Protein AF-A0A098VMR5-F1 (afdb_monomer)

Organism: NCBI:txid1485682

Sequence (178 aa):
MEIEIAEGLCKQIIRAAPLEKSPQPGDRVLVHYTGSLLADGSTFDSSRTRGEPFSFILGKGEVIKGWDLGVATMHRTERSNLICAPEMAYGATGSPPAIPANSTLIFDNLISSSVKGLLRLSIALDGMHEYSAALLEAEKAKKLNSQVDPAIDAHIAVIKTHIAEQERKERAAYSRLF

Structure (mmCIF, N/CA/C/O backbone):
data_AF-A0A098VMR5-F1
#
_entry.id   AF-A0A098VMR5-F1
#
loop_
_atom_site.group_PDB
_atom_site.id
_atom_site.type_symbol
_atom_site.label_atom_id
_atom_site.label_alt_id
_atom_site.label_comp_id
_atom_site.label_asym_id
_atom_site.label_entity_id
_atom_site.label_seq_id
_atom_site.pdbx_PDB_ins_code
_atom_site.Cartn_x
_atom_site.Cartn_y
_atom_site.Cartn_z
_atom_site.occupancy
_atom_site.B_iso_or_equiv
_atom_site.auth_seq_id
_atom_site.auth_comp_id
_atom_site.auth_asym_id
_atom_site.auth_atom_id
_atom_site.pdbx_PDB_model_num
ATOM 1 N N . MET A 1 1 ? 11.074 -6.772 12.048 1.00 78.62 1 MET A N 1
ATOM 2 C CA . MET A 1 1 ? 10.660 -8.178 11.844 1.00 78.62 1 MET A CA 1
ATOM 3 C C . MET A 1 1 ? 10.205 -8.315 10.408 1.00 78.62 1 MET A C 1
ATOM 5 O O . MET A 1 1 ? 9.404 -7.486 9.989 1.00 78.62 1 MET A O 1
ATOM 9 N N . GLU A 1 2 ? 10.757 -9.276 9.675 1.00 89.19 2 GLU A N 1
ATOM 10 C CA . GLU A 1 2 ? 10.360 -9.589 8.299 1.00 89.19 2 GLU A CA 1
ATOM 11 C C . GLU A 1 2 ? 9.378 -10.761 8.307 1.00 89.19 2 GLU A C 1
ATOM 13 O O . GLU A 1 2 ? 9.526 -11.688 9.103 1.00 89.19 2 GLU A O 1
ATOM 18 N N . ILE A 1 3 ? 8.339 -10.662 7.486 1.00 93.31 3 ILE A N 1
ATOM 19 C CA . ILE A 1 3 ? 7.220 -11.595 7.419 1.00 93.31 3 ILE A CA 1
ATOM 20 C C . ILE A 1 3 ? 6.925 -11.832 5.943 1.00 93.31 3 ILE A C 1
ATOM 22 O O . ILE A 1 3 ? 6.597 -10.889 5.223 1.00 93.31 3 ILE A O 1
ATOM 26 N N . GLU A 1 4 ? 7.009 -13.076 5.495 1.00 95.56 4 GLU A N 1
ATOM 27 C CA . GLU A 1 4 ? 6.505 -13.460 4.179 1.00 95.56 4 GLU A CA 1
ATOM 28 C C . GLU A 1 4 ? 4.974 -13.525 4.237 1.00 95.56 4 GLU A C 1
ATOM 30 O O . GLU A 1 4 ? 4.401 -14.234 5.065 1.00 95.56 4 GLU A O 1
ATOM 35 N N . ILE A 1 5 ? 4.305 -12.725 3.406 1.00 96.00 5 ILE A N 1
ATOM 36 C CA . ILE A 1 5 ? 2.835 -12.679 3.341 1.00 96.00 5 ILE A CA 1
ATOM 37 C C . ILE A 1 5 ? 2.329 -13.668 2.293 1.00 96.00 5 ILE A C 1
ATOM 39 O O . ILE A 1 5 ? 1.314 -14.333 2.492 1.00 96.00 5 ILE A O 1
ATOM 43 N N . ALA A 1 6 ? 3.024 -13.720 1.162 1.00 96.50 6 ALA A N 1
ATOM 44 C CA . ALA A 1 6 ? 2.776 -14.610 0.043 1.00 96.50 6 ALA A CA 1
ATOM 45 C C . ALA A 1 6 ? 4.068 -14.724 -0.775 1.00 96.50 6 ALA A C 1
ATOM 47 O O . ALA A 1 6 ? 4.973 -13.902 -0.618 1.00 96.50 6 ALA A O 1
ATOM 48 N N . GLU A 1 7 ? 4.122 -15.690 -1.690 1.00 97.25 7 GLU A N 1
ATOM 49 C CA . GLU A 1 7 ? 5.234 -15.809 -2.632 1.00 97.25 7 GLU A CA 1
ATOM 50 C C . GLU A 1 7 ? 5.443 -14.478 -3.380 1.00 97.25 7 GLU A C 1
ATOM 52 O O . GLU A 1 7 ? 4.511 -13.910 -3.956 1.00 97.25 7 GLU A O 1
ATOM 57 N N . GLY A 1 8 ? 6.665 -13.941 -3.313 1.00 97.12 8 GLY A N 1
ATOM 58 C CA . GLY A 1 8 ? 7.012 -12.653 -3.920 1.00 97.12 8 GLY A CA 1
ATOM 59 C C . GLY A 1 8 ? 6.497 -11.413 -3.172 1.00 97.12 8 GLY A C 1
ATOM 60 O O . GLY A 1 8 ? 6.566 -10.310 -3.718 1.00 97.12 8 GLY A O 1
ATOM 61 N N . LEU A 1 9 ? 5.986 -11.554 -1.944 1.00 98.50 9 LEU A N 1
ATOM 62 C CA . LEU A 1 9 ? 5.546 -10.439 -1.103 1.00 98.50 9 LEU A CA 1
ATOM 63 C C . LEU A 1 9 ? 6.031 -10.588 0.344 1.00 98.50 9 LEU A C 1
ATOM 65 O O . LEU A 1 9 ? 5.484 -11.368 1.128 1.00 98.50 9 LEU A O 1
ATOM 69 N N . CYS A 1 10 ? 6.974 -9.731 0.728 1.00 98.00 10 CYS A N 1
ATOM 70 C CA . CYS A 1 10 ? 7.456 -9.627 2.104 1.00 98.00 10 CYS A CA 1
ATOM 71 C C . CYS A 1 10 ? 7.001 -8.318 2.751 1.00 98.00 10 CYS A C 1
ATOM 73 O O . CYS A 1 10 ? 6.972 -7.262 2.116 1.00 98.00 10 CYS A O 1
ATOM 75 N N . LYS A 1 11 ? 6.702 -8.368 4.050 1.00 97.31 11 LYS A N 1
ATOM 76 C CA . LYS A 1 11 ? 6.485 -7.196 4.898 1.00 97.31 11 LYS A CA 1
ATOM 77 C C . LYS A 1 11 ? 7.560 -7.105 5.961 1.00 97.31 11 LYS A C 1
ATOM 79 O O . LYS A 1 11 ? 7.770 -8.039 6.728 1.00 97.31 11 LYS A O 1
ATOM 84 N N . GLN A 1 12 ? 8.161 -5.933 6.090 1.00 97.19 12 GLN A N 1
ATOM 85 C CA . GLN A 1 12 ? 9.054 -5.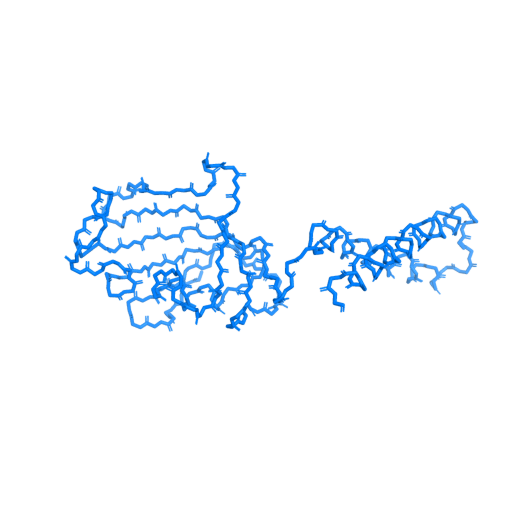602 7.189 1.00 97.19 12 GLN A CA 1
ATOM 86 C C . GLN A 1 12 ? 8.409 -4.531 8.067 1.00 97.19 12 GLN A C 1
ATOM 88 O O . GLN A 1 12 ? 8.238 -3.390 7.642 1.00 97.19 12 GLN A O 1
ATOM 93 N N . ILE A 1 13 ? 8.080 -4.877 9.312 1.00 94.44 13 ILE A N 1
ATOM 94 C CA . ILE A 1 13 ? 7.527 -3.904 10.265 1.00 94.44 13 ILE A CA 1
ATOM 95 C C . ILE A 1 13 ? 8.644 -2.973 10.740 1.00 94.44 13 ILE A C 1
ATOM 97 O O . ILE A 1 13 ? 9.617 -3.437 11.345 1.00 94.44 13 ILE A O 1
ATOM 101 N N . ILE A 1 14 ? 8.478 -1.674 10.478 1.00 94.56 14 ILE A N 1
ATOM 102 C CA . ILE A 1 14 ? 9.391 -0.593 10.883 1.00 94.56 14 ILE A CA 1
ATOM 103 C C . ILE A 1 14 ? 8.934 0.018 12.208 1.00 94.56 14 ILE A C 1
ATOM 105 O O . ILE A 1 14 ? 9.743 0.261 13.100 1.00 94.56 14 ILE A O 1
ATOM 109 N N . ARG A 1 15 ? 7.622 0.232 12.355 1.00 90.75 15 ARG A N 1
ATOM 110 C CA . ARG A 1 15 ? 6.984 0.655 13.601 1.00 90.75 15 ARG A CA 1
ATOM 111 C C . ARG A 1 15 ? 5.693 -0.124 13.795 1.00 90.75 15 ARG A C 1
ATOM 113 O O . ARG A 1 15 ? 4.749 0.046 13.024 1.00 90.75 15 ARG A O 1
ATOM 120 N N . ALA A 1 16 ? 5.663 -0.942 14.842 1.00 85.12 16 ALA A N 1
ATOM 121 C CA . ALA A 1 16 ? 4.459 -1.648 15.248 1.00 85.12 16 ALA A CA 1
ATOM 122 C C . ALA A 1 16 ? 3.386 -0.661 15.730 1.00 85.12 16 ALA A C 1
ATOM 124 O O . ALA A 1 16 ? 3.701 0.380 16.311 1.00 85.12 16 ALA A O 1
ATOM 125 N N . ALA A 1 17 ? 2.128 -1.011 15.499 1.00 77.56 17 ALA A N 1
ATOM 126 C C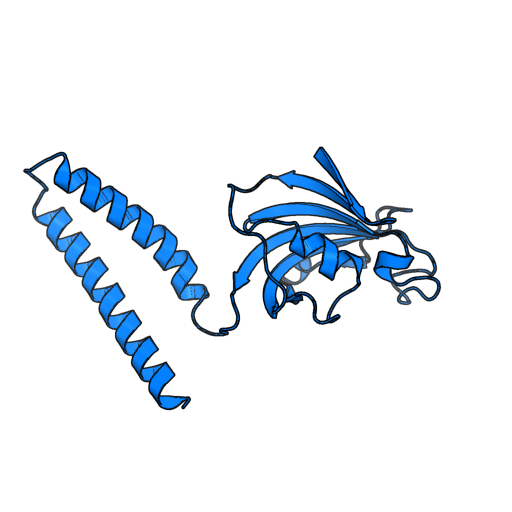A . ALA A 1 17 ? 0.984 -0.364 16.122 1.00 77.56 17 ALA A CA 1
ATOM 127 C C . ALA A 1 17 ? 0.517 -1.184 17.339 1.00 77.56 17 ALA A C 1
ATOM 129 O O . ALA A 1 17 ? 0.861 -2.367 17.445 1.00 77.56 17 ALA A O 1
ATOM 130 N N . PRO A 1 18 ? -0.289 -0.601 18.244 1.00 75.88 18 PRO A N 1
ATOM 131 C CA . PRO A 1 18 ? -1.089 -1.387 19.175 1.00 75.88 18 PRO A CA 1
ATOM 132 C C . PRO A 1 18 ? -1.905 -2.446 18.422 1.00 75.88 18 PRO A C 1
ATOM 134 O O . PRO A 1 18 ? -2.219 -2.265 17.245 1.00 75.88 18 PRO A O 1
ATOM 137 N N . LEU A 1 19 ? -2.254 -3.542 19.101 1.00 65.38 19 LEU A N 1
ATOM 138 C CA . LEU A 1 19 ? -3.107 -4.605 18.557 1.00 65.38 19 LEU A CA 1
ATOM 139 C C . LEU A 1 19 ? -4.505 -4.054 18.228 1.00 65.38 19 LEU A C 1
ATOM 141 O O . LEU A 1 19 ? -5.443 -4.151 19.015 1.00 65.38 19 LEU A O 1
ATOM 145 N N . GLU A 1 20 ? -4.628 -3.457 17.051 1.00 69.19 20 GLU A N 1
ATOM 146 C CA . GLU A 1 20 ? -5.876 -3.004 16.456 1.00 69.19 20 GLU A CA 1
ATOM 147 C C . GLU A 1 20 ? -6.311 -3.966 15.348 1.00 69.19 20 GLU A C 1
ATOM 149 O O . GLU A 1 20 ? -5.560 -4.833 14.909 1.00 69.19 20 GLU A O 1
ATOM 154 N N . LYS A 1 21 ? -7.549 -3.843 14.871 1.00 77.75 21 LYS A N 1
ATOM 155 C CA . LYS A 1 21 ? -8.014 -4.673 13.755 1.00 77.75 21 LYS A CA 1
ATOM 156 C C . LYS A 1 21 ? -7.347 -4.228 12.456 1.00 77.75 21 LYS A C 1
ATOM 158 O O . LYS A 1 21 ? -7.304 -3.035 12.163 1.00 77.75 21 LYS A O 1
ATOM 163 N N . SER A 1 22 ? -6.866 -5.189 11.675 1.00 86.00 22 SER A N 1
ATOM 164 C CA . SER A 1 22 ? -6.400 -4.932 10.314 1.00 86.00 22 SER A CA 1
ATOM 165 C C . SER A 1 22 ? -7.569 -4.544 9.397 1.00 86.00 22 SER A C 1
ATOM 167 O O . SER A 1 22 ? -8.699 -5.002 9.633 1.00 86.00 22 SER A O 1
ATOM 169 N N . PRO A 1 23 ? -7.326 -3.724 8.358 1.00 89.69 23 PRO A N 1
ATOM 170 C CA . PRO A 1 23 ? -8.333 -3.388 7.356 1.00 89.69 23 PRO A CA 1
ATOM 171 C C . PRO A 1 23 ? -8.957 -4.638 6.725 1.00 89.69 23 PRO A C 1
ATOM 173 O O . PRO A 1 23 ? -8.280 -5.645 6.522 1.00 89.69 23 PRO A O 1
ATOM 176 N N . GLN A 1 24 ? -10.250 -4.580 6.419 1.00 90.06 24 GLN A N 1
ATOM 177 C CA . GLN A 1 24 ? -10.986 -5.675 5.788 1.00 90.06 24 GLN A CA 1
ATOM 178 C C . GLN A 1 24 ? -11.286 -5.364 4.315 1.00 90.06 24 GLN A C 1
ATOM 180 O O . GLN A 1 24 ? -11.377 -4.192 3.942 1.00 90.06 24 GLN A O 1
ATOM 185 N N . PRO A 1 25 ? -11.481 -6.382 3.455 1.00 90.44 25 PRO A N 1
ATOM 186 C CA . PRO A 1 25 ? -11.919 -6.158 2.081 1.00 90.44 25 PRO A CA 1
ATOM 187 C C . PRO A 1 25 ? -13.175 -5.275 2.015 1.00 90.44 25 PRO A C 1
ATOM 189 O O . PRO A 1 25 ? -14.162 -5.527 2.706 1.00 90.44 25 PRO A O 1
ATOM 192 N N . GLY A 1 26 ? -13.141 -4.245 1.169 1.00 88.25 26 GLY A N 1
ATOM 193 C CA . GLY A 1 26 ? -14.190 -3.228 1.051 1.00 88.25 26 GLY A CA 1
ATOM 194 C C . GLY A 1 26 ? -14.006 -1.995 1.944 1.00 88.25 26 GLY A C 1
ATOM 195 O O . GLY A 1 26 ? -14.708 -1.004 1.736 1.00 88.25 26 GLY A O 1
ATOM 196 N N . ASP A 1 27 ? -13.065 -2.012 2.890 1.00 86.19 27 ASP A N 1
ATOM 197 C CA . ASP A 1 27 ? -12.709 -0.817 3.653 1.00 86.19 27 ASP A CA 1
ATOM 198 C C . ASP A 1 27 ? -11.998 0.203 2.763 1.00 86.19 27 ASP A C 1
ATOM 200 O O . ASP A 1 27 ? -11.216 -0.148 1.874 1.00 86.19 27 ASP A O 1
ATOM 204 N N . ARG A 1 28 ? -12.234 1.489 3.040 1.00 87.50 28 ARG A N 1
ATOM 205 C CA . ARG A 1 28 ? -11.414 2.555 2.473 1.00 87.50 28 ARG A CA 1
ATOM 206 C C . ARG A 1 28 ? -10.186 2.751 3.343 1.00 87.50 28 ARG A C 1
ATOM 208 O O . ARG A 1 28 ? -10.317 3.103 4.514 1.00 87.50 28 ARG A O 1
ATOM 215 N N . VAL A 1 29 ? -9.007 2.599 2.756 1.00 89.81 29 VAL A N 1
ATOM 216 C CA . VAL A 1 29 ? -7.733 2.765 3.460 1.00 89.81 29 VAL A CA 1
ATOM 217 C C . VAL A 1 29 ? -7.077 4.071 3.036 1.00 89.81 29 VAL A C 1
ATOM 219 O O . VAL A 1 29 ? -7.104 4.418 1.857 1.00 89.81 29 VAL A O 1
ATOM 222 N N . LEU A 1 30 ? -6.497 4.794 3.998 1.00 90.00 30 LEU A N 1
ATOM 223 C CA . LEU A 1 30 ? -5.656 5.964 3.762 1.00 90.00 30 LEU A CA 1
ATOM 224 C C . LEU A 1 30 ? -4.211 5.640 4.143 1.00 90.00 30 LEU A C 1
ATOM 226 O O . LEU A 1 30 ? -3.923 5.297 5.294 1.00 90.00 30 LEU A O 1
ATOM 230 N N . VAL A 1 31 ? -3.301 5.781 3.181 1.00 92.88 31 VAL A N 1
ATOM 231 C CA . VAL A 1 31 ? -1.885 5.432 3.333 1.00 92.88 31 VAL A CA 1
ATOM 232 C C . VAL A 1 31 ? -1.010 6.599 2.900 1.00 92.88 31 VAL A C 1
ATOM 234 O O . VAL A 1 31 ? -1.159 7.134 1.801 1.00 92.88 31 VAL A O 1
ATOM 237 N N . HIS A 1 32 ? -0.044 6.956 3.740 1.00 95.38 32 HIS A N 1
ATOM 238 C CA . HIS A 1 32 ? 1.134 7.666 3.269 1.00 95.38 32 HIS A CA 1
ATOM 239 C C . HIS A 1 32 ? 2.200 6.664 2.861 1.00 95.38 32 HIS A C 1
ATOM 241 O O . HIS A 1 32 ? 2.685 5.911 3.701 1.00 95.38 32 HIS A O 1
ATOM 247 N N . TYR A 1 33 ? 2.597 6.698 1.596 1.00 96.94 33 TYR A N 1
ATOM 248 C CA . TYR A 1 33 ? 3.672 5.879 1.065 1.00 96.94 33 TYR A CA 1
ATOM 249 C C . TYR A 1 33 ? 4.776 6.674 0.369 1.00 96.94 33 TYR A C 1
ATOM 251 O O . TYR A 1 33 ? 4.548 7.794 -0.111 1.00 96.94 33 TYR A O 1
ATOM 259 N N . THR A 1 34 ? 5.936 6.028 0.272 1.00 98.25 34 THR A N 1
ATOM 260 C CA . THR A 1 34 ? 6.984 6.289 -0.720 1.00 98.25 34 THR A CA 1
ATOM 261 C C . THR A 1 34 ? 7.330 4.968 -1.406 1.00 98.25 34 THR A C 1
ATOM 263 O O . THR A 1 34 ? 7.600 3.984 -0.721 1.00 98.25 34 THR A O 1
ATOM 266 N N . GLY A 1 35 ? 7.289 4.946 -2.737 1.00 98.31 35 GLY A N 1
ATOM 267 C CA . GLY A 1 35 ? 7.647 3.801 -3.568 1.00 98.31 35 GLY A CA 1
ATOM 268 C C . GLY A 1 35 ? 9.011 3.992 -4.228 1.00 98.31 35 GLY A C 1
ATOM 269 O O . GLY A 1 35 ? 9.263 5.032 -4.843 1.00 98.31 35 GLY A O 1
ATOM 270 N N . SER A 1 36 ? 9.879 2.989 -4.114 1.00 98.50 36 SER A N 1
ATOM 271 C CA . SER A 1 36 ? 11.211 2.981 -4.719 1.00 98.50 36 SER A CA 1
ATOM 272 C C . SER A 1 36 ? 11.564 1.658 -5.399 1.00 98.50 36 SER A C 1
ATOM 274 O O . SER A 1 36 ? 11.010 0.600 -5.084 1.00 98.50 36 SER A O 1
ATOM 276 N N . LEU A 1 37 ? 12.484 1.716 -6.362 1.00 98.31 37 LEU A N 1
ATOM 277 C CA . LEU A 1 37 ? 13.053 0.530 -6.996 1.00 98.31 37 LEU A CA 1
ATOM 278 C C . LEU A 1 37 ? 14.030 -0.150 -6.030 1.00 98.31 37 LEU A C 1
ATOM 280 O O . LEU A 1 37 ? 14.894 0.507 -5.453 1.00 98.31 37 LEU A O 1
ATOM 284 N N . LEU A 1 38 ? 13.945 -1.476 -5.884 1.00 97.62 38 LEU A N 1
ATOM 285 C CA . LEU A 1 38 ? 14.909 -2.230 -5.071 1.00 97.62 38 LEU A CA 1
ATOM 286 C C . LEU A 1 38 ? 16.330 -2.159 -5.657 1.00 97.62 38 LEU A C 1
ATOM 288 O O . LEU A 1 38 ? 17.302 -2.188 -4.911 1.00 97.62 38 LEU A O 1
ATOM 292 N N . ALA A 1 39 ? 16.442 -2.076 -6.986 1.00 96.75 39 ALA A N 1
ATOM 293 C CA . ALA A 1 39 ? 17.714 -2.170 -7.701 1.00 96.75 39 ALA A CA 1
ATOM 294 C C . ALA A 1 39 ? 18.684 -1.019 -7.386 1.00 96.75 39 ALA A C 1
ATOM 296 O O . ALA A 1 39 ? 19.884 -1.249 -7.267 1.00 96.75 39 ALA A O 1
ATOM 297 N N . ASP A 1 40 ? 18.171 0.206 -7.261 1.00 95.94 40 ASP A N 1
ATOM 298 C CA . ASP A 1 40 ? 18.984 1.416 -7.083 1.00 95.94 40 ASP A CA 1
ATOM 299 C C . ASP A 1 40 ? 18.463 2.359 -5.982 1.00 95.94 40 ASP A C 1
ATOM 301 O O . ASP A 1 40 ? 19.087 3.379 -5.694 1.00 95.94 40 ASP A O 1
ATOM 305 N N . GLY A 1 41 ? 17.333 2.033 -5.346 1.00 96.81 41 GLY A N 1
ATOM 306 C CA . GLY A 1 41 ? 16.699 2.861 -4.321 1.00 96.81 41 GLY A CA 1
ATOM 307 C C . GLY A 1 41 ? 16.009 4.116 -4.860 1.00 96.81 41 GLY A C 1
ATOM 308 O O . GLY A 1 41 ? 15.500 4.912 -4.065 1.00 96.81 41 GLY A O 1
ATOM 309 N N . SER A 1 42 ? 15.966 4.316 -6.181 1.00 97.19 42 SER A N 1
ATOM 310 C CA . SER A 1 42 ? 15.345 5.493 -6.784 1.00 97.19 42 SER A CA 1
ATOM 311 C C . SER A 1 42 ? 13.851 5.532 -6.467 1.00 97.19 42 SER A C 1
ATOM 313 O O . SER A 1 42 ? 13.128 4.543 -6.590 1.00 97.19 42 SER A O 1
ATOM 315 N N . THR A 1 43 ? 13.383 6.688 -5.998 1.00 97.88 43 THR A N 1
ATOM 316 C CA . THR A 1 43 ? 11.963 6.903 -5.705 1.00 97.88 43 THR A CA 1
ATOM 317 C C . THR A 1 43 ? 11.230 7.203 -7.002 1.00 97.88 43 THR A C 1
ATOM 319 O O . THR A 1 43 ? 11.542 8.190 -7.665 1.00 97.88 43 THR A O 1
ATOM 322 N N . PHE A 1 44 ? 10.238 6.381 -7.338 1.00 96.94 44 PHE A N 1
ATOM 323 C CA . PHE A 1 44 ? 9.379 6.616 -8.499 1.00 96.94 44 PHE A CA 1
ATOM 324 C C . PHE A 1 44 ? 8.110 7.387 -8.126 1.00 96.94 44 PHE A C 1
ATOM 326 O O . PHE A 1 44 ? 7.547 8.073 -8.975 1.00 96.94 44 PHE A O 1
ATOM 333 N N . ASP A 1 45 ? 7.655 7.290 -6.870 1.00 95.88 45 ASP A N 1
ATOM 334 C CA . ASP A 1 45 ? 6.455 7.987 -6.418 1.00 95.88 45 ASP A CA 1
ATOM 335 C C . ASP A 1 45 ? 6.396 8.175 -4.890 1.00 95.88 45 ASP A C 1
ATOM 337 O O . ASP A 1 45 ? 6.904 7.358 -4.120 1.00 95.88 45 ASP A O 1
ATOM 341 N N . SER A 1 46 ? 5.747 9.244 -4.422 1.00 96.50 46 SER A N 1
ATOM 342 C CA . SER A 1 46 ? 5.485 9.468 -2.998 1.00 96.50 46 SER A CA 1
ATOM 343 C C . SER A 1 46 ? 4.234 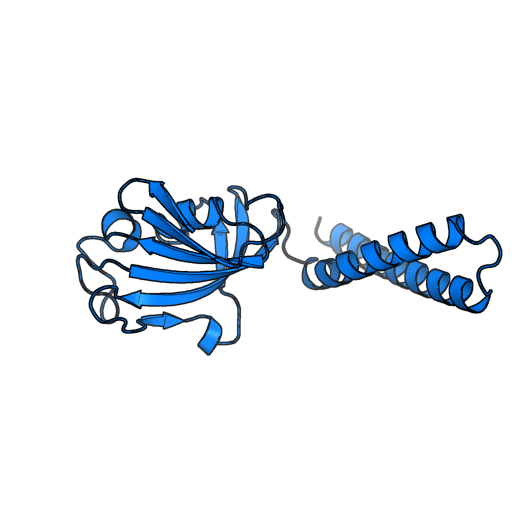10.311 -2.765 1.00 96.50 46 SER A C 1
ATOM 345 O O . SER A 1 46 ? 4.081 11.413 -3.281 1.00 96.50 46 SER A O 1
ATOM 347 N N . SER A 1 47 ? 3.351 9.827 -1.895 1.00 91.06 47 SER A N 1
ATOM 348 C CA . SER A 1 47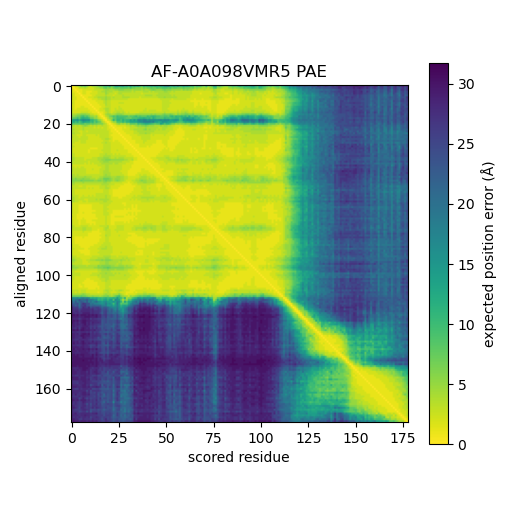 ? 2.234 10.629 -1.369 1.00 91.06 47 SER A CA 1
ATOM 349 C C . SER A 1 47 ? 2.695 11.730 -0.406 1.00 91.06 47 SER A C 1
ATOM 351 O O . SER A 1 47 ? 2.026 12.746 -0.242 1.00 91.06 47 SER A O 1
ATOM 353 N N . ARG A 1 48 ? 3.855 11.554 0.239 1.00 90.62 48 ARG A N 1
ATOM 354 C CA . ARG A 1 48 ? 4.363 12.490 1.250 1.00 90.62 48 ARG A CA 1
ATOM 355 C C . ARG A 1 48 ? 4.802 13.804 0.614 1.00 90.62 48 ARG A C 1
ATOM 357 O O . ARG A 1 48 ? 4.583 14.858 1.197 1.00 90.62 48 ARG A O 1
ATOM 364 N N . THR A 1 49 ? 5.368 13.742 -0.591 1.00 88.19 49 THR A N 1
ATOM 365 C CA . THR A 1 49 ? 5.744 14.933 -1.368 1.00 88.19 49 THR A CA 1
ATOM 366 C C . THR A 1 49 ? 4.525 15.687 -1.896 1.00 88.19 49 THR A C 1
ATOM 368 O O . THR A 1 49 ? 4.598 16.900 -2.064 1.00 88.19 49 THR A O 1
ATOM 371 N N . ARG A 1 50 ? 3.395 14.997 -2.105 1.00 88.44 50 ARG A N 1
ATOM 372 C CA . ARG A 1 50 ? 2.105 15.617 -2.451 1.00 88.44 50 ARG A CA 1
ATOM 373 C C . ARG A 1 50 ? 1.401 16.262 -1.256 1.00 88.44 50 ARG A C 1
ATOM 375 O O . ARG A 1 50 ? 0.531 17.099 -1.451 1.00 88.44 50 ARG A O 1
ATOM 382 N N . GLY A 1 51 ? 1.769 15.880 -0.034 1.00 84.69 51 GLY A N 1
ATOM 383 C CA . GLY A 1 51 ? 1.185 16.418 1.196 1.00 84.69 51 GLY A CA 1
ATOM 384 C C . GLY A 1 51 ? -0.180 15.832 1.571 1.00 84.69 51 GLY A C 1
ATOM 385 O O . GLY A 1 51 ? -0.748 16.247 2.576 1.00 84.69 51 GLY A O 1
ATOM 386 N N . GLU A 1 52 ? -0.693 14.850 0.825 1.00 83.25 52 GLU A N 1
ATOM 387 C CA . GLU A 1 52 ? -1.980 14.203 1.103 1.00 83.25 52 GLU A CA 1
ATOM 388 C C . GLU A 1 52 ? -1.872 12.666 1.076 1.00 83.25 52 GLU A C 1
ATOM 390 O O . GLU A 1 52 ? -1.096 12.114 0.286 1.00 83.25 52 GLU A O 1
ATOM 395 N N . PRO A 1 53 ? -2.603 11.940 1.947 1.00 87.12 53 PRO A N 1
ATOM 396 C CA . PRO A 1 53 ? -2.642 10.482 1.909 1.00 87.12 53 PRO A CA 1
ATOM 397 C C . PRO A 1 53 ? -3.274 9.970 0.615 1.00 87.12 53 PRO A C 1
ATOM 399 O O . PRO A 1 53 ? -4.247 10.529 0.112 1.00 87.12 53 PRO A O 1
ATOM 402 N N . PHE A 1 54 ? -2.781 8.840 0.124 1.00 91.62 54 PHE A N 1
ATOM 403 C CA . PHE A 1 54 ? -3.434 8.118 -0.958 1.00 91.62 54 PHE A CA 1
ATOM 404 C C . PHE A 1 54 ? -4.575 7.260 -0.406 1.00 91.62 54 PHE A C 1
ATOM 406 O O . PHE A 1 54 ? -4.423 6.637 0.647 1.00 91.62 54 PHE A O 1
ATOM 413 N N . SER A 1 55 ? -5.712 7.226 -1.109 1.00 90.06 55 SER A N 1
ATOM 414 C CA . SER A 1 55 ? -6.888 6.459 -0.687 1.00 90.06 55 SER A CA 1
ATOM 415 C C . SER A 1 55 ? -7.350 5.480 -1.755 1.00 90.06 55 SER A C 1
ATOM 417 O O . SER A 1 55 ? -7.433 5.850 -2.924 1.00 90.06 55 SER A O 1
ATOM 419 N N . PHE A 1 56 ? -7.716 4.274 -1.332 1.00 92.50 56 PHE A N 1
ATOM 420 C CA . PHE A 1 56 ? -8.247 3.219 -2.196 1.00 92.50 56 PHE A CA 1
ATOM 421 C C . PHE A 1 56 ? -9.188 2.300 -1.405 1.00 92.50 56 PHE A C 1
ATOM 423 O O . PHE A 1 56 ? -9.223 2.350 -0.170 1.00 92.50 56 PHE A O 1
ATOM 430 N N . ILE A 1 57 ? -9.970 1.483 -2.108 1.00 91.44 57 ILE A N 1
ATOM 431 C CA . ILE A 1 57 ? -10.796 0.426 -1.522 1.00 91.44 57 ILE A CA 1
ATOM 432 C C . ILE A 1 57 ? -10.029 -0.895 -1.533 1.00 91.44 57 ILE A C 1
ATOM 434 O O . ILE A 1 57 ? -9.666 -1.414 -2.589 1.00 91.44 57 ILE A O 1
ATOM 438 N N . LEU A 1 58 ? -9.822 -1.462 -0.346 1.00 94.38 58 LEU A N 1
ATOM 439 C CA . LEU A 1 58 ? -9.042 -2.682 -0.175 1.00 94.38 58 LEU A CA 1
ATOM 440 C C . LEU A 1 58 ? -9.728 -3.901 -0.805 1.00 94.38 58 LEU A C 1
ATOM 442 O O . LEU A 1 58 ? -10.922 -4.136 -0.597 1.00 94.38 58 LEU A O 1
ATOM 446 N N . GLY A 1 59 ? -8.955 -4.719 -1.522 1.00 93.88 59 GLY A N 1
ATOM 447 C CA . GLY A 1 59 ? -9.411 -5.994 -2.079 1.00 93.88 59 GLY A CA 1
ATOM 448 C C . GLY A 1 59 ? -10.317 -5.845 -3.302 1.00 93.88 59 GLY A C 1
ATOM 449 O O . GLY A 1 59 ? -11.076 -6.761 -3.627 1.00 93.88 59 GLY A O 1
ATOM 450 N N . LYS A 1 60 ? -10.288 -4.679 -3.957 1.00 95.25 60 LYS A N 1
ATOM 451 C CA . LYS A 1 60 ? -11.032 -4.402 -5.195 1.00 95.25 60 LYS A CA 1
ATOM 452 C C . LYS A 1 60 ? -10.143 -4.343 -6.435 1.00 95.25 60 LYS A C 1
ATOM 454 O O . LYS A 1 60 ? -10.673 -4.118 -7.519 1.00 95.25 60 LYS A O 1
ATOM 459 N N . GLY A 1 61 ? -8.833 -4.564 -6.301 1.00 95.56 61 GLY A N 1
ATOM 460 C CA . GLY A 1 61 ? -7.898 -4.449 -7.417 1.00 95.56 61 GLY A CA 1
ATOM 461 C C . GLY A 1 61 ? -7.706 -3.010 -7.899 1.00 95.56 61 GLY A C 1
ATOM 462 O O . GLY A 1 61 ? -7.361 -2.800 -9.057 1.00 95.56 61 GLY A O 1
ATOM 463 N N . GLU A 1 62 ? -7.946 -2.014 -7.036 1.00 95.62 62 GLU A N 1
ATOM 464 C CA . GLU A 1 62 ? -7.664 -0.598 -7.337 1.00 95.62 62 GLU A CA 1
ATOM 465 C C . GLU A 1 62 ? -6.158 -0.280 -7.297 1.00 95.62 62 GLU A C 1
ATOM 467 O O . GLU A 1 62 ? -5.718 0.757 -7.791 1.00 95.62 62 GLU A O 1
ATOM 472 N N . VAL A 1 63 ? -5.366 -1.176 -6.706 1.00 97.69 63 VAL A N 1
ATOM 473 C CA . VAL A 1 63 ? -3.912 -1.085 -6.532 1.00 97.69 63 VAL A CA 1
ATOM 474 C C . VAL A 1 63 ? -3.248 -2.395 -6.970 1.00 97.69 63 VAL A C 1
ATOM 476 O O . VAL A 1 63 ? -3.921 -3.385 -7.259 1.00 97.69 63 VAL A O 1
ATOM 479 N N . ILE A 1 64 ? -1.912 -2.422 -7.022 1.00 98.25 64 ILE A N 1
ATOM 480 C CA . ILE A 1 64 ? -1.160 -3.649 -7.325 1.00 98.25 64 ILE A CA 1
ATOM 481 C C . ILE A 1 64 ? -1.478 -4.766 -6.316 1.00 98.25 64 ILE A C 1
ATOM 483 O O . ILE A 1 64 ? -1.756 -4.504 -5.144 1.00 98.25 64 ILE A O 1
ATOM 487 N N . LYS A 1 65 ? -1.374 -6.029 -6.747 1.00 97.94 65 LYS A N 1
ATOM 488 C CA . LYS A 1 65 ? -1.703 -7.206 -5.917 1.00 97.94 65 LYS A CA 1
ATOM 489 C C . LYS A 1 65 ? -0.965 -7.219 -4.576 1.00 97.94 65 LYS A C 1
ATOM 491 O O . LYS A 1 65 ? -1.553 -7.553 -3.550 1.00 97.94 65 LYS A O 1
ATOM 496 N N . GLY A 1 66 ? 0.308 -6.821 -4.578 1.00 98.06 66 GLY A N 1
ATOM 497 C CA . GLY A 1 66 ? 1.136 -6.743 -3.378 1.00 98.06 66 GLY A CA 1
ATOM 498 C C . GLY A 1 66 ? 0.602 -5.756 -2.341 1.00 98.06 66 GLY A C 1
ATOM 499 O O . GLY A 1 66 ? 0.714 -6.006 -1.146 1.00 98.06 66 GLY A O 1
ATOM 500 N N . TRP A 1 67 ? -0.043 -4.673 -2.779 1.00 97.94 67 TRP A N 1
ATOM 501 C CA . TRP A 1 67 ? -0.710 -3.732 -1.882 1.00 97.94 67 TRP A CA 1
ATOM 502 C C . TRP A 1 67 ? -2.019 -4.292 -1.337 1.00 97.94 67 TRP A C 1
ATOM 504 O O . TRP A 1 67 ? -2.223 -4.245 -0.127 1.00 97.94 67 TRP A O 1
ATOM 514 N N . ASP A 1 68 ? -2.870 -4.857 -2.198 1.00 97.38 68 ASP A N 1
ATOM 515 C CA . ASP A 1 68 ? -4.152 -5.432 -1.771 1.00 97.38 68 ASP A CA 1
ATOM 516 C C . ASP A 1 68 ? -3.960 -6.535 -0.715 1.00 97.38 68 ASP A C 1
ATOM 518 O O . ASP A 1 68 ? -4.713 -6.614 0.253 1.00 97.38 68 ASP A O 1
ATOM 522 N N . LEU A 1 69 ? -2.913 -7.352 -0.854 1.00 97.44 69 LEU A N 1
ATOM 523 C CA . LEU A 1 69 ? -2.572 -8.387 0.124 1.00 97.44 69 LEU A CA 1
ATOM 524 C C . LEU A 1 69 ? -1.779 -7.832 1.312 1.00 97.44 69 LEU A C 1
ATOM 526 O O . LEU A 1 69 ? -2.072 -8.159 2.459 1.00 97.44 69 LEU A O 1
ATOM 530 N N . GLY A 1 70 ? -0.783 -6.981 1.066 1.00 97.00 70 GLY A N 1
ATOM 531 C CA . GLY A 1 70 ? 0.123 -6.508 2.107 1.00 97.00 70 GLY A CA 1
ATOM 532 C C . GLY A 1 70 ? -0.535 -5.563 3.101 1.00 97.00 70 GLY A C 1
ATOM 533 O O . GLY A 1 70 ? -0.396 -5.757 4.311 1.00 97.00 70 GLY A O 1
ATOM 534 N N . VAL A 1 71 ? -1.311 -4.594 2.613 1.00 96.06 71 VAL A N 1
ATOM 535 C CA . VAL A 1 71 ? -2.027 -3.620 3.454 1.00 96.06 71 VAL A CA 1
ATOM 536 C C . VAL A 1 71 ? -3.097 -4.303 4.308 1.00 96.06 71 VAL A C 1
ATOM 538 O O . VAL A 1 71 ? -3.309 -3.900 5.450 1.00 96.06 71 VAL A O 1
ATOM 541 N N . ALA A 1 72 ? -3.704 -5.392 3.824 1.00 95.19 72 ALA A N 1
ATOM 542 C CA . ALA A 1 72 ? -4.653 -6.193 4.601 1.00 95.19 72 ALA A CA 1
ATOM 543 C C . ALA A 1 72 ? -4.029 -6.839 5.855 1.00 95.19 72 ALA A C 1
ATOM 545 O O . ALA A 1 72 ? -4.747 -7.181 6.791 1.00 95.19 72 ALA A O 1
ATOM 546 N N . THR A 1 73 ? -2.700 -6.990 5.905 1.00 94.19 73 THR A N 1
ATOM 547 C CA . THR A 1 73 ? -1.984 -7.527 7.080 1.00 94.19 73 THR A CA 1
ATOM 548 C C . THR A 1 73 ? -1.509 -6.452 8.053 1.00 94.19 73 THR A C 1
ATOM 550 O O . THR A 1 73 ? -0.912 -6.774 9.080 1.00 94.19 73 THR A O 1
ATOM 553 N N . MET A 1 74 ? -1.653 -5.176 7.703 1.00 93.00 74 MET A N 1
ATOM 554 C CA . MET A 1 74 ? -1.164 -4.065 8.512 1.00 93.00 74 MET A CA 1
ATOM 555 C C . MET A 1 74 ? -2.227 -3.599 9.509 1.00 93.00 74 MET A C 1
ATOM 557 O O . MET A 1 74 ? -3.418 -3.866 9.352 1.00 93.00 74 MET A O 1
ATOM 561 N N . HIS A 1 75 ? -1.798 -2.871 10.532 1.00 88.94 75 HIS A N 1
ATOM 562 C CA . HIS A 1 75 ? -2.668 -2.235 11.517 1.00 88.94 75 HIS A CA 1
ATOM 563 C C . HIS A 1 75 ? -2.719 -0.712 11.328 1.00 88.94 75 HIS A C 1
ATOM 565 O O . HIS A 1 75 ? -1.810 -0.099 10.764 1.00 88.94 75 HIS A O 1
ATOM 571 N N . ARG A 1 76 ? -3.783 -0.066 11.821 1.00 85.12 76 ARG A N 1
ATOM 572 C CA . ARG A 1 76 ? -3.859 1.403 11.843 1.00 85.12 76 ARG A CA 1
ATOM 573 C C . ARG A 1 76 ? -2.654 1.962 12.600 1.00 85.12 76 ARG A C 1
ATOM 575 O O . ARG A 1 76 ? -2.294 1.445 13.651 1.00 85.12 76 ARG A O 1
ATOM 582 N N . THR A 1 77 ? -2.038 3.019 12.074 1.00 85.00 77 THR A N 1
ATOM 583 C CA . THR A 1 77 ? -0.802 3.656 12.572 1.00 85.00 77 THR A CA 1
ATOM 584 C C . THR A 1 77 ? 0.500 2.854 12.403 1.00 85.00 77 THR A C 1
ATOM 586 O O . THR A 1 77 ? 1.580 3.391 12.693 1.00 85.00 77 THR A O 1
ATOM 589 N N . GLU A 1 78 ? 0.435 1.619 11.882 1.00 90.56 78 GLU A N 1
ATOM 590 C CA . GLU A 1 78 ? 1.611 0.802 11.556 1.00 90.56 78 GLU A CA 1
ATOM 591 C C . GLU A 1 78 ? 2.419 1.467 10.439 1.00 90.56 78 GLU A C 1
ATOM 593 O O . GLU A 1 78 ? 1.854 1.950 9.450 1.00 90.56 78 GLU A O 1
ATOM 598 N N . ARG A 1 79 ? 3.750 1.460 10.589 1.00 94.88 79 ARG A N 1
ATOM 599 C CA . ARG A 1 79 ? 4.673 1.743 9.487 1.00 94.88 79 ARG A CA 1
ATOM 600 C C . ARG A 1 79 ? 5.406 0.468 9.101 1.00 94.88 79 ARG A C 1
ATOM 602 O O . ARG A 1 79 ? 6.109 -0.099 9.940 1.00 94.88 79 ARG A O 1
ATOM 609 N N . SER A 1 80 ? 5.298 0.072 7.841 1.00 96.62 80 SER A N 1
ATOM 610 C CA . SER A 1 80 ? 5.929 -1.141 7.325 1.00 96.62 80 SER A CA 1
ATOM 611 C C . SER A 1 80 ? 6.399 -0.954 5.895 1.00 96.62 80 SER A C 1
ATOM 613 O O . SER A 1 80 ? 5.758 -0.258 5.109 1.00 96.62 80 SER A O 1
ATOM 615 N N . ASN A 1 81 ? 7.491 -1.628 5.557 1.00 98.06 81 ASN A N 1
ATOM 616 C CA . ASN A 1 81 ? 7.913 -1.772 4.177 1.00 98.06 81 ASN A CA 1
ATOM 617 C C . ASN A 1 81 ? 7.218 -2.987 3.565 1.00 98.06 81 ASN A C 1
ATOM 619 O O . ASN A 1 81 ? 7.240 -4.061 4.165 1.00 98.06 81 ASN A O 1
ATOM 623 N N . LEU A 1 82 ? 6.629 -2.827 2.383 1.00 98.44 82 LEU A N 1
ATOM 624 C CA . LEU A 1 82 ? 6.217 -3.941 1.530 1.00 98.44 82 LEU A CA 1
ATOM 625 C C . LEU A 1 82 ? 7.241 -4.093 0.409 1.00 98.44 82 LEU A C 1
ATOM 627 O O . LEU A 1 82 ? 7.509 -3.129 -0.306 1.00 98.44 82 LEU A O 1
ATOM 631 N N . ILE A 1 83 ? 7.811 -5.286 0.276 1.00 98.50 83 ILE A N 1
ATOM 632 C CA . ILE A 1 83 ? 8.742 -5.649 -0.790 1.00 98.50 83 ILE A CA 1
ATOM 633 C C . ILE A 1 83 ? 7.966 -6.530 -1.762 1.00 98.50 83 ILE A C 1
ATOM 635 O O . ILE A 1 83 ? 7.579 -7.647 -1.419 1.00 98.50 83 ILE A O 1
ATOM 639 N N . CYS A 1 84 ? 7.709 -5.999 -2.951 1.00 98.62 84 CYS A N 1
ATOM 640 C CA . CYS A 1 84 ? 6.868 -6.623 -3.961 1.00 98.62 84 CYS A CA 1
ATOM 641 C C . CYS A 1 84 ? 7.734 -7.064 -5.140 1.00 98.62 84 CYS A C 1
ATOM 643 O O . CYS A 1 84 ? 8.272 -6.216 -5.857 1.00 98.62 84 CYS A O 1
ATOM 645 N N . ALA A 1 85 ? 7.828 -8.373 -5.364 1.00 98.50 85 ALA A N 1
ATOM 646 C CA . ALA A 1 85 ? 8.349 -8.937 -6.604 1.00 98.50 85 ALA A CA 1
ATOM 647 C C . ALA A 1 85 ? 7.496 -8.485 -7.809 1.00 98.50 85 ALA A C 1
ATOM 649 O O . ALA A 1 85 ? 6.355 -8.035 -7.623 1.00 98.50 85 ALA A O 1
ATOM 650 N N . PRO A 1 86 ? 8.004 -8.600 -9.049 1.00 98.50 86 PRO A N 1
ATOM 651 C CA . PRO A 1 86 ? 7.302 -8.115 -10.234 1.00 98.50 86 PRO A CA 1
ATOM 652 C C . PRO A 1 86 ? 5.875 -8.656 -10.367 1.00 98.50 86 PRO A C 1
ATOM 654 O O . PRO A 1 86 ? 4.962 -7.905 -10.703 1.00 98.50 86 PRO A O 1
ATOM 657 N N . GLU A 1 87 ? 5.649 -9.924 -10.037 1.00 98.06 87 GLU A N 1
ATOM 658 C CA . GLU A 1 87 ? 4.355 -10.615 -10.121 1.00 98.06 87 GLU A CA 1
ATOM 659 C C . GLU A 1 87 ? 3.318 -10.042 -9.138 1.00 98.06 87 GLU A C 1
ATOM 661 O O . GLU A 1 87 ? 2.108 -10.115 -9.381 1.00 98.06 87 GLU A O 1
ATOM 666 N N . MET A 1 88 ? 3.802 -9.425 -8.055 1.00 98.25 88 MET A N 1
ATOM 667 C CA . MET A 1 88 ? 3.018 -8.717 -7.041 1.00 98.25 88 MET A CA 1
ATOM 668 C C . MET A 1 88 ? 2.928 -7.207 -7.315 1.00 98.25 88 MET A C 1
ATOM 670 O O . MET A 1 88 ? 2.259 -6.482 -6.576 1.00 98.25 88 MET A O 1
ATOM 674 N N . ALA A 1 89 ? 3.570 -6.732 -8.383 1.00 98.19 89 ALA A N 1
ATOM 675 C CA . ALA A 1 89 ? 3.642 -5.337 -8.791 1.00 98.19 89 ALA A CA 1
ATOM 676 C C . ALA A 1 89 ? 3.205 -5.157 -10.259 1.00 98.19 89 ALA A C 1
ATOM 678 O O . ALA A 1 89 ? 2.045 -5.401 -10.587 1.00 98.19 89 ALA A O 1
ATOM 679 N N . TYR A 1 90 ? 4.111 -4.698 -11.130 1.00 98.12 90 TYR A N 1
ATOM 680 C CA . TYR A 1 90 ? 3.826 -4.329 -12.526 1.00 98.12 90 TYR A CA 1
ATOM 681 C C . TYR A 1 90 ? 4.315 -5.363 -13.559 1.00 98.12 90 TYR A C 1
ATOM 683 O O . TYR A 1 90 ? 4.208 -5.144 -14.768 1.00 98.12 90 TYR A O 1
ATOM 691 N N . GLY A 1 91 ? 4.844 -6.498 -13.099 1.00 98.06 91 GLY A N 1
ATOM 692 C CA . GLY A 1 91 ? 5.241 -7.640 -13.919 1.00 98.06 91 GLY A CA 1
ATOM 693 C C . GLY A 1 91 ? 6.262 -7.319 -15.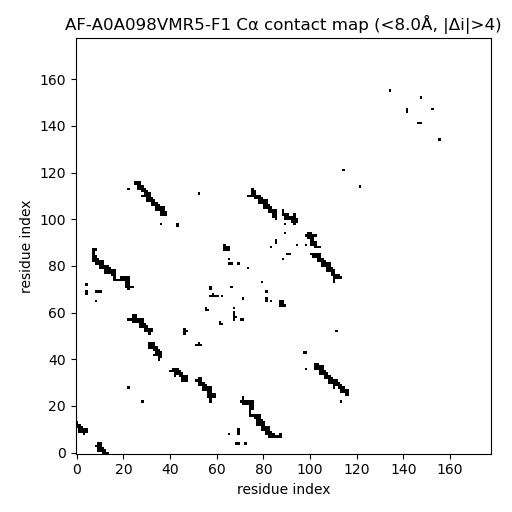011 1.00 98.06 91 GLY A C 1
ATOM 694 O O . GLY A 1 91 ? 7.044 -6.369 -14.925 1.00 98.06 91 GLY A O 1
ATOM 695 N N . ALA A 1 92 ? 6.220 -8.120 -16.075 1.00 98.06 92 ALA A N 1
ATOM 696 C CA . ALA A 1 92 ? 7.107 -7.995 -17.230 1.00 98.06 92 ALA A CA 1
ATOM 697 C C . ALA A 1 92 ? 6.904 -6.710 -18.046 1.00 98.06 92 ALA A C 1
ATOM 699 O O . ALA A 1 92 ? 7.761 -6.365 -18.852 1.00 98.06 92 ALA A O 1
ATOM 700 N N . THR A 1 93 ? 5.797 -5.996 -17.844 1.00 97.50 93 THR A N 1
ATOM 701 C CA . THR A 1 93 ? 5.514 -4.749 -18.565 1.00 97.50 93 THR A CA 1
ATOM 702 C C . THR A 1 93 ? 6.121 -3.535 -17.862 1.00 97.50 93 THR A C 1
ATOM 704 O O . THR A 1 93 ? 6.566 -2.602 -18.528 1.00 97.50 93 THR A O 1
ATOM 707 N N . GLY A 1 94 ? 6.164 -3.535 -16.525 1.00 97.56 94 GLY A N 1
ATOM 708 C CA . GLY A 1 94 ? 6.517 -2.342 -15.755 1.00 97.56 94 GLY A CA 1
ATOM 709 C C . GLY A 1 94 ? 5.441 -1.248 -15.844 1.00 97.56 94 GLY A C 1
ATOM 710 O O . GLY A 1 94 ? 4.295 -1.501 -16.212 1.00 97.56 94 GLY A O 1
ATOM 711 N N . SER A 1 95 ? 5.817 -0.018 -15.499 1.00 97.62 95 SER A N 1
ATOM 712 C CA . SER A 1 95 ? 5.008 1.199 -15.654 1.00 97.62 95 SER A CA 1
ATOM 713 C C . SER A 1 95 ? 5.903 2.349 -16.137 1.00 97.62 95 SER A C 1
ATOM 715 O O . SER A 1 95 ? 6.438 3.121 -15.330 1.00 97.62 95 SER A O 1
ATOM 717 N N . PRO A 1 96 ? 6.156 2.435 -17.455 1.00 94.31 96 PRO A N 1
ATOM 718 C CA . PRO A 1 96 ? 7.043 3.446 -18.015 1.00 94.31 96 PRO A CA 1
ATOM 719 C C . PRO A 1 96 ? 6.535 4.884 -17.788 1.00 94.31 96 PRO A C 1
ATOM 721 O O . PRO A 1 96 ? 5.325 5.112 -17.790 1.00 94.31 96 PRO A O 1
ATOM 724 N N . PRO A 1 97 ? 7.437 5.876 -17.649 1.00 95.75 97 PRO A N 1
ATOM 725 C CA . PRO A 1 97 ? 8.898 5.742 -17.676 1.00 95.75 97 PRO A CA 1
ATOM 726 C C . PRO A 1 97 ? 9.515 5.380 -16.315 1.00 95.75 97 PRO A C 1
ATOM 728 O O . PRO A 1 97 ? 10.710 5.121 -16.247 1.00 95.75 97 PRO A O 1
ATOM 731 N N . ALA A 1 98 ? 8.731 5.395 -15.235 1.00 96.62 98 ALA A N 1
ATOM 732 C CA . ALA A 1 98 ? 9.261 5.397 -13.873 1.00 96.62 98 ALA A CA 1
ATOM 733 C C . ALA A 1 98 ? 9.594 3.998 -13.330 1.00 96.62 98 ALA A C 1
ATOM 735 O O . ALA A 1 98 ? 10.471 3.861 -12.483 1.00 96.62 98 ALA A O 1
ATOM 736 N N . ILE A 1 99 ? 8.899 2.962 -13.806 1.00 97.88 99 ILE A N 1
ATOM 737 C CA . ILE A 1 99 ? 9.065 1.587 -13.333 1.00 97.88 99 ILE A CA 1
ATOM 738 C C . ILE A 1 99 ? 9.430 0.695 -14.525 1.00 97.88 99 ILE A C 1
ATOM 740 O O . ILE A 1 99 ? 8.570 0.428 -15.369 1.00 97.88 99 ILE A O 1
ATOM 744 N N . PRO A 1 100 ? 10.679 0.214 -14.620 1.00 98.00 100 PRO A N 1
ATOM 745 C CA . PRO A 1 100 ? 11.082 -0.736 -15.653 1.00 98.00 100 PRO A CA 1
ATOM 746 C C . PRO A 1 100 ? 10.346 -2.082 -15.553 1.00 98.00 100 PRO A C 1
ATOM 748 O O . PRO A 1 100 ? 9.806 -2.449 -14.504 1.00 98.00 100 PRO A O 1
ATOM 751 N N . ALA A 1 101 ? 10.373 -2.849 -16.641 1.00 98.12 101 ALA A N 1
ATOM 752 C CA . ALA A 1 101 ? 9.943 -4.245 -16.664 1.00 98.12 101 ALA A CA 1
ATOM 753 C C . ALA A 1 101 ? 10.658 -5.087 -15.594 1.00 98.12 101 ALA A C 1
ATOM 755 O O . ALA A 1 101 ? 11.850 -4.900 -15.356 1.00 98.12 101 ALA A O 1
ATOM 756 N N . ASN A 1 102 ? 9.948 -6.050 -14.998 1.00 98.06 102 ASN A N 1
ATOM 757 C CA . ASN A 1 102 ? 10.494 -6.997 -14.016 1.00 98.06 102 ASN A CA 1
ATOM 758 C C . ASN A 1 102 ? 11.139 -6.330 -12.787 1.00 98.06 102 ASN A C 1
ATOM 760 O O . ASN A 1 102 ? 12.082 -6.862 -12.204 1.00 98.06 102 ASN A O 1
ATOM 764 N N . SER A 1 103 ? 10.633 -5.164 -12.378 1.00 98.31 103 SER A N 1
ATOM 765 C CA . SER A 1 103 ? 11.156 -4.451 -11.211 1.00 98.31 103 SER A CA 1
ATOM 766 C C . SER A 1 103 ? 10.575 -4.986 -9.905 1.00 98.31 103 SER A C 1
ATOM 768 O O . SER A 1 103 ? 9.356 -5.018 -9.731 1.00 98.31 103 SER A O 1
ATOM 770 N N . THR A 1 104 ? 11.451 -5.311 -8.954 1.00 98.50 104 THR A N 1
ATOM 771 C CA . THR A 1 104 ? 11.076 -5.467 -7.542 1.00 98.50 104 THR A CA 1
ATOM 772 C C . THR A 1 104 ? 10.988 -4.092 -6.889 1.00 98.50 104 THR A C 1
ATOM 774 O O . THR A 1 104 ? 11.903 -3.272 -7.021 1.00 98.50 104 THR A O 1
ATOM 777 N N . LEU A 1 105 ? 9.892 -3.837 -6.181 1.00 98.62 105 LEU A N 1
ATOM 778 C CA . LEU A 1 105 ? 9.584 -2.537 -5.591 1.00 98.62 105 LEU A CA 1
ATOM 779 C C . LEU A 1 105 ? 9.583 -2.608 -4.069 1.00 98.62 105 LEU A C 1
ATOM 781 O O . LEU A 1 105 ? 9.147 -3.603 -3.492 1.00 98.62 105 LEU A O 1
ATOM 785 N N . ILE A 1 106 ? 10.001 -1.522 -3.429 1.00 98.56 106 ILE A N 1
ATOM 786 C CA . ILE A 1 106 ? 9.828 -1.307 -1.996 1.00 98.56 106 ILE A CA 1
ATOM 787 C C . ILE A 1 106 ? 8.823 -0.177 -1.798 1.00 98.56 106 ILE A C 1
ATOM 789 O O . ILE A 1 106 ? 8.944 0.889 -2.396 1.00 98.56 106 ILE A O 1
ATOM 793 N N . PHE A 1 107 ? 7.854 -0.391 -0.916 1.00 98.56 107 PHE A N 1
ATOM 794 C CA . PHE A 1 107 ? 6.923 0.638 -0.471 1.00 98.56 107 PHE A CA 1
ATOM 795 C C . PHE A 1 107 ? 7.055 0.848 1.031 1.00 98.56 107 PHE A C 1
ATOM 797 O O . PHE A 1 107 ? 6.667 -0.027 1.799 1.00 98.56 107 PHE A O 1
ATOM 804 N N . ASP A 1 108 ? 7.554 2.010 1.451 1.00 97.69 108 ASP A N 1
ATOM 805 C CA . ASP A 1 108 ? 7.454 2.474 2.839 1.00 97.69 108 ASP A CA 1
ATOM 806 C C . ASP A 1 108 ? 6.041 2.989 3.067 1.00 97.69 108 ASP A C 1
ATOM 808 O O . ASP A 1 108 ? 5.699 4.048 2.548 1.00 97.69 108 ASP A O 1
ATOM 812 N N . ASN A 1 109 ? 5.229 2.249 3.818 1.00 95.06 109 ASN A N 1
ATOM 813 C CA . ASN A 1 109 ? 3.825 2.560 4.057 1.00 95.06 109 ASN A CA 1
ATOM 814 C C . ASN A 1 109 ? 3.596 2.969 5.506 1.00 95.06 109 ASN A C 1
ATOM 816 O O . ASN A 1 109 ? 4.082 2.317 6.425 1.00 95.06 109 ASN A O 1
ATOM 820 N N . LEU A 1 110 ? 2.777 3.997 5.709 1.00 92.12 110 LEU A N 1
ATOM 821 C CA . LEU A 1 110 ? 2.174 4.368 6.982 1.00 92.12 110 LEU A CA 1
ATOM 822 C C . LEU A 1 110 ? 0.658 4.413 6.803 1.00 92.12 110 LEU A C 1
ATOM 824 O O . LEU A 1 110 ? 0.156 5.256 6.057 1.00 92.12 110 LEU A O 1
ATOM 828 N N . ILE A 1 111 ? -0.065 3.545 7.508 1.00 85.31 111 ILE A N 1
ATOM 829 C CA . ILE A 1 111 ? -1.531 3.586 7.507 1.00 85.31 111 ILE A CA 1
ATOM 830 C C . ILE A 1 111 ? -1.991 4.667 8.475 1.00 85.31 111 ILE A C 1
ATOM 832 O O . ILE A 1 111 ? -1.770 4.557 9.681 1.00 85.31 111 ILE A O 1
ATOM 836 N N . SER A 1 112 ? -2.661 5.689 7.950 1.00 76.38 112 SER A N 1
ATOM 837 C CA . SER A 1 112 ? -3.243 6.755 8.768 1.00 76.38 112 SER A CA 1
ATOM 838 C C . SER A 1 112 ? -4.594 6.321 9.339 1.00 76.38 112 SER A C 1
ATOM 840 O O . SER A 1 112 ? -4.842 6.494 10.528 1.00 76.38 112 SER A O 1
ATOM 842 N N . SER A 1 113 ? -5.450 5.696 8.524 1.00 68.38 113 SER A N 1
ATOM 843 C CA . SER A 1 113 ? -6.758 5.190 8.960 1.00 68.38 113 SER A CA 1
ATOM 844 C C . SER A 1 113 ? -7.341 4.150 7.994 1.00 68.38 113 SER A C 1
ATOM 846 O O . SER A 1 113 ? -7.008 4.118 6.808 1.00 68.38 113 SER A O 1
ATOM 848 N N . SER A 1 114 ? -8.219 3.290 8.519 1.00 56.28 114 SER A N 1
ATOM 849 C CA . SER A 1 114 ? -9.126 2.441 7.740 1.00 56.28 114 SER A CA 1
ATOM 850 C C . SER A 1 114 ? -10.549 2.828 8.117 1.00 56.28 114 SER A C 1
ATOM 852 O O . SER A 1 114 ? -10.916 2.763 9.292 1.00 56.28 114 SER A O 1
ATOM 854 N N . VAL A 1 115 ? -11.333 3.287 7.145 1.00 48.72 115 VAL A N 1
ATOM 855 C CA . VAL A 1 115 ? -12.720 3.700 7.352 1.00 48.72 115 VAL A CA 1
ATOM 856 C C . VAL A 1 115 ? -13.617 2.652 6.715 1.00 48.72 115 VAL A C 1
ATOM 858 O O . VAL A 1 115 ? -13.652 2.483 5.493 1.00 48.72 115 VAL A O 1
ATOM 861 N N . LYS A 1 116 ? -14.366 1.945 7.560 1.00 45.38 116 LYS A N 1
ATOM 862 C CA . LYS A 1 116 ? -15.368 0.975 7.131 1.00 45.38 116 LYS A CA 1
ATOM 863 C C . LYS A 1 116 ? -16.460 1.704 6.345 1.00 45.38 116 LYS A C 1
ATOM 865 O O . LYS A 1 116 ? -17.217 2.460 6.941 1.00 45.38 116 LYS A O 1
ATOM 870 N N . GLY A 1 117 ? -16.513 1.510 5.027 1.00 40.44 117 GLY A N 1
ATOM 871 C CA . GLY A 1 117 ? -17.691 1.715 4.168 1.00 40.44 117 GLY A CA 1
ATOM 872 C C . GLY A 1 117 ? -18.560 2.976 4.328 1.00 40.44 117 GLY A C 1
ATOM 873 O O . GLY A 1 117 ? -19.713 2.929 3.916 1.00 40.44 117 GLY A O 1
ATOM 874 N N . LEU A 1 118 ? -18.077 4.089 4.893 1.00 35.72 118 LEU A N 1
ATOM 875 C CA . LEU A 1 118 ? -18.869 5.315 5.039 1.00 35.72 118 LEU A CA 1
ATOM 876 C C . LEU A 1 118 ? -17.969 6.555 4.920 1.00 35.72 118 LEU A C 1
ATOM 878 O O . LEU A 1 118 ? -17.335 7.007 5.875 1.00 35.72 118 LEU A O 1
ATOM 882 N N . LEU A 1 119 ? -17.900 7.122 3.715 1.00 34.62 119 LEU A N 1
ATOM 883 C CA . LEU A 1 119 ? -17.301 8.437 3.500 1.00 34.62 119 LEU A CA 1
ATOM 884 C C . LEU A 1 119 ? -18.231 9.502 4.101 1.00 34.62 119 LEU A C 1
ATOM 886 O O . LEU A 1 119 ? -19.289 9.751 3.529 1.00 34.62 119 LEU A O 1
ATOM 890 N N . ARG A 1 120 ? -17.829 10.109 5.231 1.00 38.53 120 ARG A N 1
ATOM 891 C CA . ARG A 1 120 ? -17.941 11.558 5.565 1.00 38.53 120 ARG A CA 1
ATOM 892 C C . ARG A 1 120 ? -17.848 11.926 7.059 1.00 38.53 120 ARG A C 1
ATOM 894 O O . ARG A 1 120 ? -17.961 13.105 7.363 1.00 38.53 120 ARG A O 1
ATOM 901 N N . LEU A 1 121 ? -17.570 10.998 7.977 1.00 34.16 121 LEU A N 1
ATOM 902 C CA . LEU A 1 121 ? -17.494 11.323 9.419 1.00 34.16 121 LEU A CA 1
ATOM 903 C C . LEU A 1 121 ? -16.079 11.284 10.040 1.00 34.16 121 LEU A C 1
ATOM 905 O O . LEU A 1 121 ? -15.892 11.715 11.173 1.00 34.16 121 LEU A O 1
ATOM 909 N N . SER A 1 122 ? -15.061 10.767 9.343 1.00 37.00 122 SER A N 1
ATOM 910 C CA . SER A 1 122 ? -13.828 10.316 10.014 1.00 37.00 122 SER A CA 1
ATOM 911 C C . SER A 1 122 ? -12.883 11.419 10.507 1.00 37.00 122 SER A C 1
ATOM 913 O O . SER A 1 122 ? -12.186 11.192 11.488 1.00 37.00 122 SER A O 1
ATOM 915 N N . ILE A 1 123 ? -12.891 12.623 9.918 1.00 39.00 123 ILE A N 1
ATOM 916 C CA . ILE A 1 123 ? -12.073 13.744 10.435 1.00 39.00 123 ILE A CA 1
ATOM 917 C C . ILE A 1 123 ? -12.602 14.228 11.802 1.00 39.00 123 ILE A C 1
ATOM 919 O O . ILE A 1 123 ? -11.826 14.702 12.625 1.00 39.00 123 ILE A O 1
ATOM 923 N N . ALA A 1 124 ? -13.897 14.046 12.090 1.00 41.56 124 ALA A N 1
ATOM 924 C CA . ALA A 1 124 ? -14.468 14.324 13.409 1.00 41.56 124 ALA A CA 1
ATOM 925 C C . ALA A 1 124 ? -14.252 13.165 14.407 1.00 41.56 124 ALA A C 1
ATOM 927 O O . ALA A 1 124 ? -14.143 13.398 15.610 1.00 41.56 124 ALA A O 1
ATOM 928 N N . LEU A 1 125 ? -14.147 11.920 13.922 1.00 40.06 125 LEU A N 1
ATOM 929 C CA . LEU A 1 125 ? -14.070 10.732 14.778 1.00 40.06 125 LEU A CA 1
ATOM 930 C C . LEU A 1 125 ? -12.688 10.459 15.382 1.00 40.06 125 LEU A C 1
ATOM 932 O O . LEU A 1 125 ? -12.633 9.987 16.516 1.00 40.06 125 LEU A O 1
ATOM 936 N N . ASP A 1 126 ? -11.587 10.771 14.692 1.00 43.28 126 ASP A N 1
ATOM 937 C CA . ASP A 1 126 ? -10.250 10.613 15.292 1.00 43.28 126 ASP A CA 1
ATOM 938 C C . ASP A 1 126 ? -10.059 11.594 16.46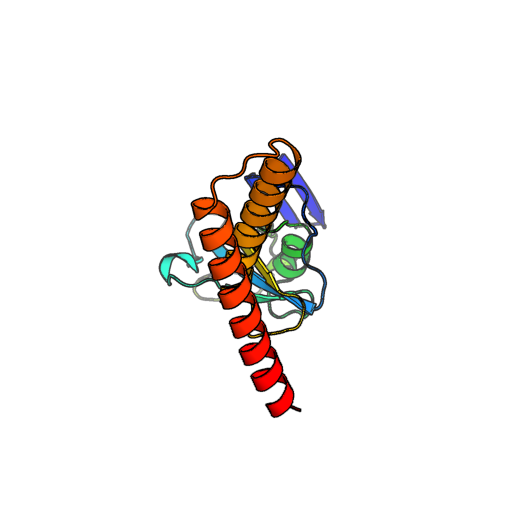9 1.00 43.28 126 ASP A C 1
ATOM 940 O O . ASP A 1 126 ? -9.533 11.208 17.512 1.00 43.28 126 ASP A O 1
ATOM 944 N N . GLY A 1 127 ? -10.638 12.801 16.377 1.00 44.91 127 GLY A N 1
ATOM 945 C CA . GLY A 1 127 ? -10.774 13.716 17.517 1.00 44.91 127 GLY A CA 1
ATOM 946 C C . GLY A 1 127 ? -11.737 13.205 18.602 1.00 44.91 127 GLY A C 1
ATOM 947 O O . GLY A 1 127 ? -11.457 13.360 19.789 1.00 44.91 127 GLY A O 1
ATOM 948 N N . MET A 1 128 ? -12.845 12.540 18.236 1.00 46.44 128 MET A N 1
ATOM 949 C CA . MET A 1 128 ? -13.770 11.925 19.208 1.00 46.44 128 MET A CA 1
ATOM 950 C C . MET A 1 128 ? -13.186 10.709 19.937 1.00 46.44 128 MET A C 1
ATOM 952 O O . MET A 1 128 ? -13.598 10.455 21.065 1.00 46.44 128 MET A O 1
ATOM 956 N N . HIS A 1 129 ? -12.256 9.951 19.351 1.00 46.81 129 HIS A N 1
ATOM 957 C CA . HIS A 1 129 ? -11.607 8.824 20.034 1.00 46.81 129 HIS A CA 1
ATOM 958 C C . HIS A 1 129 ? -10.672 9.304 21.149 1.00 46.81 129 HIS A C 1
ATOM 960 O O . HIS A 1 129 ? -10.699 8.751 22.251 1.00 46.81 129 HIS A O 1
ATOM 966 N N . GLU A 1 130 ? -9.907 10.367 20.890 1.00 49.31 130 GLU A N 1
ATOM 967 C CA . GLU A 1 130 ? -9.097 11.041 21.909 1.00 49.31 130 GLU A CA 1
ATOM 968 C C . GLU A 1 130 ? -9.990 11.665 22.994 1.00 49.31 130 GLU A C 1
ATOM 970 O O . GLU A 1 130 ? -9.761 11.456 24.186 1.00 49.31 130 GLU A O 1
ATOM 975 N N . TYR A 1 131 ? -11.089 12.319 22.595 1.00 50.34 131 TYR A N 1
ATOM 976 C CA . TYR A 1 131 ? -12.079 12.853 23.534 1.00 50.34 131 TYR A CA 1
ATOM 977 C C . TYR A 1 131 ? -12.779 11.766 24.355 1.00 50.34 131 TYR A C 1
ATOM 979 O O . TYR A 1 131 ? -12.984 11.961 25.545 1.00 50.34 131 TYR A O 1
ATOM 987 N N . SER A 1 132 ? -13.133 10.618 23.772 1.00 53.06 132 SER A N 1
ATOM 988 C CA . SER A 1 132 ? -13.787 9.502 24.468 1.00 53.06 132 SER A CA 1
ATOM 989 C C . SER A 1 132 ? -12.854 8.828 25.470 1.00 53.06 132 SER A C 1
ATOM 991 O O . SER A 1 132 ? -13.310 8.456 26.553 1.00 53.06 132 SER A O 1
ATOM 993 N N . ALA A 1 133 ? -11.565 8.700 25.145 1.00 55.28 133 ALA A N 1
ATOM 994 C CA . ALA A 1 133 ? -10.557 8.203 26.074 1.00 55.28 133 ALA A CA 1
ATOM 995 C C . ALA A 1 133 ? -10.371 9.173 27.250 1.00 55.28 133 ALA A C 1
ATOM 997 O O . ALA A 1 133 ? -10.454 8.746 28.403 1.00 55.28 133 ALA A O 1
ATOM 998 N N . ALA A 1 134 ? -10.238 10.474 26.968 1.00 54.41 134 ALA A N 1
ATOM 999 C CA . ALA A 1 134 ? -10.142 11.513 27.990 1.00 54.41 134 ALA A CA 1
ATOM 1000 C C . ALA A 1 134 ? -11.412 11.602 28.860 1.00 54.41 134 ALA A C 1
ATOM 1002 O O . ALA A 1 134 ? -11.319 11.755 30.077 1.00 54.41 134 ALA A O 1
ATOM 1003 N N . LEU A 1 135 ? -12.607 11.446 28.273 1.00 57.53 135 LEU A N 1
ATOM 1004 C CA . LEU A 1 135 ? -13.879 11.430 29.005 1.00 57.53 135 LEU A CA 1
ATOM 1005 C C . LEU A 1 135 ? -13.985 10.199 29.911 1.00 57.53 135 LEU A C 1
ATOM 1007 O O . LEU A 1 135 ? -14.405 10.316 31.058 1.00 57.53 135 LEU A O 1
ATOM 1011 N N . LEU A 1 136 ? -13.580 9.026 29.415 1.00 62.78 136 LEU A N 1
ATOM 1012 C CA . LEU A 1 136 ? -13.574 7.786 30.187 1.00 62.78 136 LEU A CA 1
ATOM 1013 C C . LEU A 1 136 ? -12.578 7.864 31.350 1.00 62.78 136 LEU A C 1
ATOM 1015 O O . LEU A 1 136 ? -12.856 7.362 32.439 1.00 62.78 136 LEU A O 1
ATOM 1019 N N . GLU A 1 137 ? -11.421 8.485 31.134 1.00 66.00 137 GLU A N 1
ATOM 1020 C CA . GLU A 1 137 ? -10.413 8.712 32.168 1.00 66.00 137 GLU A CA 1
ATOM 1021 C C . GLU A 1 137 ? -10.901 9.721 33.216 1.00 66.00 137 GLU A C 1
ATOM 1023 O O . GLU A 1 137 ? -10.811 9.448 34.414 1.00 66.00 137 GLU A O 1
ATOM 1028 N N . ALA A 1 138 ? -11.542 10.812 32.789 1.00 54.88 138 ALA A N 1
ATOM 1029 C CA . ALA A 1 138 ? -12.176 11.783 33.678 1.00 54.88 138 ALA A CA 1
ATOM 1030 C C . ALA A 1 138 ? -13.342 11.178 34.487 1.00 54.88 138 ALA A C 1
ATOM 1032 O O . ALA A 1 138 ? -13.471 11.434 35.685 1.00 54.88 138 ALA A O 1
ATOM 1033 N N . GLU A 1 139 ? -14.172 10.320 33.885 1.00 64.19 139 GLU A N 1
ATOM 1034 C CA . GLU A 1 139 ? -15.258 9.616 34.583 1.00 64.19 139 GLU A CA 1
ATOM 1035 C C . GLU A 1 139 ? -14.732 8.558 35.566 1.00 64.19 139 GLU A C 1
ATOM 1037 O O . GLU A 1 139 ? -15.276 8.406 36.665 1.00 64.19 139 GLU A O 1
ATOM 1042 N N . LYS A 1 140 ? -13.640 7.859 35.227 1.00 66.94 140 LYS A N 1
ATOM 1043 C CA . LYS A 1 140 ? -12.935 6.964 36.160 1.00 66.94 140 LYS A CA 1
ATOM 1044 C C . LYS A 1 140 ? -12.334 7.740 37.333 1.00 66.94 140 LYS A C 1
ATOM 1046 O O . LYS A 1 140 ? -12.504 7.315 38.475 1.00 66.94 140 LYS A O 1
ATOM 1051 N N . ALA A 1 141 ? -11.698 8.884 37.072 1.00 57.03 141 ALA A N 1
ATOM 1052 C CA . ALA A 1 141 ? -11.158 9.770 38.102 1.00 57.03 141 ALA A CA 1
ATOM 1053 C C . ALA A 1 141 ? -12.265 10.303 39.032 1.00 57.03 141 ALA A C 1
ATOM 1055 O O . ALA A 1 141 ? -12.097 10.305 40.251 1.00 57.03 141 ALA A O 1
ATOM 1056 N N . LYS A 1 142 ? -13.442 10.635 38.481 1.00 60.88 142 LYS A N 1
ATOM 1057 C CA . LYS A 1 142 ? -14.637 11.032 39.247 1.00 60.88 142 LYS A CA 1
ATOM 1058 C C . LYS A 1 142 ? -15.182 9.926 40.146 1.00 60.88 142 LYS A C 1
ATOM 1060 O O . LYS A 1 142 ? -15.647 10.191 41.250 1.00 60.88 142 LYS A O 1
ATOM 1065 N N . LYS A 1 143 ? -15.120 8.674 39.696 1.00 62.44 143 LYS A N 1
ATOM 1066 C CA . LYS A 1 143 ? -15.556 7.523 40.498 1.00 62.44 143 LYS A CA 1
ATOM 1067 C C . LYS A 1 143 ? -14.588 7.207 41.647 1.00 62.44 143 LYS A C 1
ATOM 1069 O O . LYS A 1 143 ? -15.011 6.624 42.641 1.00 62.44 143 LYS A O 1
ATOM 1074 N N . LEU A 1 144 ? -13.316 7.587 41.510 1.00 56.75 144 LEU A N 1
ATOM 1075 C CA . LEU A 1 144 ? -12.269 7.370 42.512 1.00 56.75 144 LEU A CA 1
ATOM 1076 C C . LEU A 1 144 ? -12.205 8.490 43.567 1.00 56.75 144 LEU A C 1
ATOM 1078 O O . LEU A 1 144 ? -11.776 8.233 44.689 1.00 56.75 144 LEU A O 1
ATOM 1082 N N . ASN A 1 145 ? -12.661 9.706 43.244 1.00 54.62 145 ASN A N 1
ATOM 1083 C CA . ASN A 1 145 ? -12.679 10.839 44.167 1.00 54.62 145 ASN A CA 1
ATOM 1084 C C . ASN A 1 145 ? -14.061 11.519 44.186 1.00 54.62 145 ASN A C 1
ATOM 1086 O O . ASN A 1 145 ? -14.427 12.229 43.256 1.00 54.62 145 ASN A O 1
ATOM 1090 N N . SER A 1 146 ? -14.837 11.307 45.258 1.00 54.53 146 SER A N 1
ATOM 1091 C CA . SER A 1 146 ? -16.218 11.822 45.394 1.00 54.53 146 SER A CA 1
ATOM 1092 C C . SER A 1 146 ? -16.337 13.353 45.490 1.00 54.53 146 SER A C 1
ATOM 1094 O O . SER A 1 146 ? -17.442 13.888 45.423 1.00 54.53 146 SER A O 1
ATOM 1096 N N . GLN A 1 147 ? -15.211 14.058 45.617 1.00 57.88 147 GLN A N 1
ATOM 1097 C CA . GLN A 1 147 ? -15.112 15.511 45.516 1.00 57.88 147 GLN A CA 1
ATOM 1098 C C . GLN A 1 147 ? -14.439 15.873 44.189 1.00 57.88 147 GLN A C 1
ATOM 1100 O O . GLN A 1 147 ? -13.245 16.160 44.140 1.00 57.88 147 GLN A O 1
ATOM 1105 N N . VAL A 1 148 ? -15.192 15.824 43.091 1.00 55.97 148 VAL A N 1
ATOM 1106 C CA . VAL A 1 148 ? -14.753 16.456 41.840 1.00 55.97 148 VAL A CA 1
ATOM 1107 C C . VAL A 1 148 ? -15.137 17.926 41.903 1.00 55.97 148 VAL A C 1
ATOM 1109 O O . VAL A 1 148 ? -16.281 18.256 42.210 1.00 55.97 148 VAL A O 1
ATOM 1112 N N . ASP A 1 149 ? -14.162 18.798 41.651 1.00 57.97 149 ASP A N 1
ATOM 1113 C CA . ASP A 1 149 ? -14.354 20.244 41.580 1.00 57.97 149 ASP A CA 1
ATOM 1114 C C . ASP A 1 149 ? -15.530 20.575 40.630 1.00 57.97 149 ASP A C 1
ATOM 1116 O O . ASP A 1 149 ? -15.522 20.120 39.478 1.00 57.97 149 ASP A O 1
ATOM 1120 N N . PRO A 1 150 ? -16.540 21.354 41.064 1.00 61.09 150 PRO A N 1
ATOM 1121 C CA . PRO A 1 150 ? -17.659 21.779 40.222 1.00 61.09 150 PRO A CA 1
ATOM 1122 C C . PRO A 1 150 ? -17.242 22.399 38.877 1.00 61.09 150 PRO A C 1
ATOM 1124 O O . PRO A 1 150 ? -17.994 22.318 37.904 1.00 61.09 150 PRO A O 1
ATOM 1127 N N . ALA A 1 151 ? -16.041 22.981 38.787 1.00 53.03 151 ALA A N 1
ATOM 1128 C CA . ALA A 1 151 ? -15.483 23.503 37.544 1.00 53.03 151 ALA A CA 1
ATOM 1129 C C . ALA A 1 151 ? -15.151 22.397 36.524 1.00 53.03 151 ALA A C 1
ATOM 1131 O O . ALA A 1 151 ? -15.375 22.574 35.325 1.00 53.03 151 ALA A O 1
ATOM 1132 N N . ILE A 1 152 ? -14.674 21.236 36.985 1.00 52.69 152 ILE A N 1
ATOM 1133 C CA . ILE A 1 152 ? -14.402 20.068 36.133 1.00 52.69 152 ILE A CA 1
ATOM 1134 C C . ILE A 1 152 ? -15.725 19.480 35.628 1.00 52.69 152 ILE A C 1
ATOM 1136 O O . ILE A 1 152 ? -15.849 19.157 34.446 1.00 52.69 152 ILE A O 1
ATOM 1140 N N . ASP A 1 153 ? -16.744 19.418 36.486 1.00 61.00 153 ASP A N 1
ATOM 1141 C CA . ASP A 1 153 ? -18.078 18.941 36.108 1.00 61.00 153 ASP A CA 1
ATOM 1142 C C . ASP A 1 153 ? -18.752 19.843 35.068 1.00 61.00 153 ASP A C 1
ATOM 1144 O O . ASP A 1 153 ? -19.331 19.346 34.097 1.00 61.00 153 ASP A O 1
ATOM 1148 N N . ALA A 1 154 ? -18.618 21.163 35.216 1.00 59.5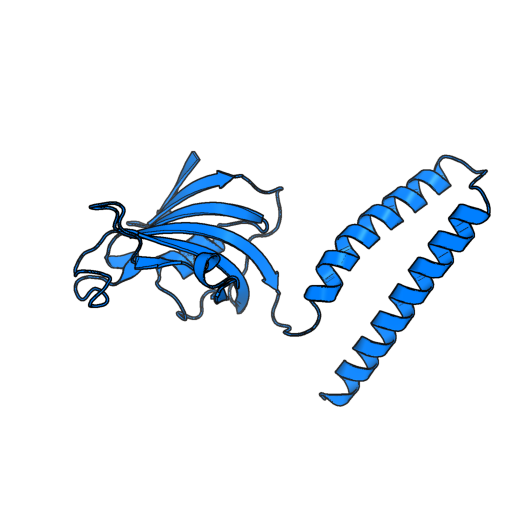0 154 ALA A N 1
ATOM 1149 C CA . ALA A 1 154 ? -19.086 22.119 34.219 1.00 59.50 154 ALA A CA 1
ATOM 1150 C C . ALA A 1 154 ? -18.362 21.933 32.876 1.00 59.50 154 ALA A C 1
ATOM 1152 O O . ALA A 1 154 ? -19.000 21.925 31.822 1.00 59.50 154 ALA A O 1
ATOM 1153 N N . HIS A 1 155 ? -17.046 21.715 32.900 1.00 52.34 155 HIS A N 1
ATOM 1154 C CA . HIS A 1 155 ? -16.260 21.509 31.686 1.00 52.34 155 HIS A CA 1
ATOM 1155 C C . HIS A 1 155 ? -16.648 20.212 30.956 1.00 52.34 155 HIS A C 1
ATOM 1157 O O . HIS A 1 155 ? -16.868 20.216 29.744 1.00 52.34 155 HIS A O 1
ATOM 1163 N N . ILE A 1 156 ? 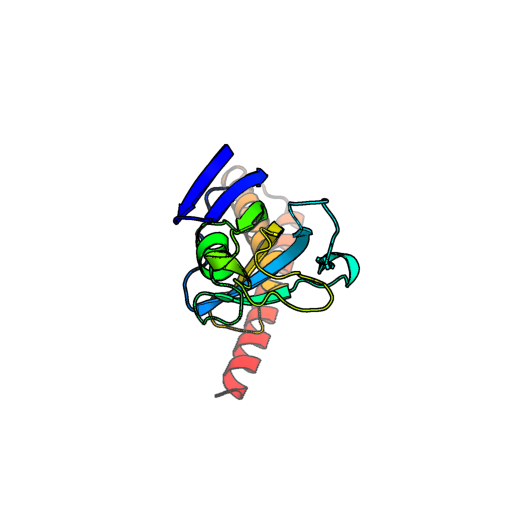-16.836 19.113 31.695 1.00 55.84 156 ILE A N 1
ATOM 1164 C CA . ILE A 1 156 ? -17.311 17.838 31.140 1.00 55.84 156 ILE A CA 1
ATOM 1165 C C . ILE A 1 156 ? -18.714 17.993 30.538 1.00 55.84 156 ILE A C 1
ATOM 1167 O O . ILE A 1 156 ? -18.985 17.452 29.465 1.00 55.84 156 ILE A O 1
ATOM 1171 N N . ALA A 1 157 ? -19.611 18.742 31.186 1.00 66.62 157 ALA A N 1
ATOM 1172 C CA . ALA A 1 157 ? -20.954 18.992 30.664 1.00 66.62 157 ALA A CA 1
ATOM 1173 C C . ALA A 1 157 ? -20.933 19.782 29.342 1.00 66.62 157 ALA A C 1
ATOM 1175 O O . ALA A 1 157 ? -21.677 19.452 28.413 1.00 66.62 157 ALA A O 1
ATOM 1176 N N . VAL A 1 158 ? -20.049 20.778 29.217 1.00 65.00 158 VAL A N 1
ATOM 1177 C CA . VAL A 1 158 ? -19.852 21.536 27.968 1.00 65.00 158 VAL A CA 1
ATOM 1178 C C . VAL A 1 158 ? -19.344 20.632 26.844 1.00 65.00 158 VAL A C 1
ATOM 1180 O O . VAL A 1 158 ? -19.869 20.695 25.730 1.00 65.00 158 VAL A O 1
ATOM 1183 N N . ILE A 1 159 ? -18.382 19.753 27.141 1.00 56.22 159 ILE A N 1
ATOM 1184 C CA . ILE A 1 159 ? -17.847 18.776 26.182 1.00 56.22 159 ILE A CA 1
ATOM 1185 C C . ILE A 1 159 ? -18.951 17.815 25.721 1.00 56.22 159 ILE A C 1
ATOM 1187 O O . ILE A 1 159 ? -19.162 17.643 24.521 1.00 56.22 159 ILE A O 1
ATOM 1191 N N . LYS A 1 160 ? -19.718 17.244 26.660 1.00 66.00 160 LYS A N 1
ATOM 1192 C CA . LYS A 1 160 ? -20.845 16.344 26.357 1.00 66.00 160 LYS A CA 1
ATOM 1193 C C . LYS A 1 160 ? -21.902 17.014 25.475 1.00 66.00 160 LYS A C 1
ATOM 1195 O O . LYS A 1 160 ? -22.451 16.376 24.581 1.00 66.00 160 LYS A O 1
ATOM 1200 N N . THR A 1 161 ? -22.162 18.299 25.702 1.00 67.50 161 THR A N 1
ATOM 1201 C CA . THR A 1 161 ? -23.147 19.071 24.932 1.00 67.50 161 THR A CA 1
ATOM 1202 C C . THR A 1 161 ? -22.680 19.300 23.496 1.00 67.50 161 THR A C 1
ATOM 1204 O O . THR A 1 161 ? -23.447 19.060 22.566 1.00 67.50 161 THR A O 1
ATOM 1207 N N . HIS A 1 162 ? -21.412 19.672 23.298 1.00 60.50 162 HIS A N 1
ATOM 1208 C CA . HIS A 1 162 ? -20.837 19.830 21.959 1.00 60.50 162 HIS A CA 1
ATOM 1209 C C . HIS A 1 162 ? -20.848 18.521 21.165 1.00 60.50 162 HIS A C 1
ATOM 1211 O O . HIS A 1 162 ? -21.214 18.526 19.990 1.00 60.50 162 HIS A O 1
ATOM 1217 N N . ILE A 1 163 ? -20.515 17.399 21.812 1.00 62.50 163 ILE A N 1
ATOM 1218 C CA . ILE A 1 163 ? -20.585 16.071 21.188 1.00 62.50 163 ILE A CA 1
ATOM 1219 C C . ILE A 1 163 ? -22.023 15.775 20.738 1.00 62.50 163 ILE A C 1
ATOM 1221 O O . ILE A 1 163 ? -22.253 15.460 19.573 1.00 62.50 163 ILE A O 1
ATOM 1225 N N . ALA A 1 164 ? -23.008 15.958 21.621 1.00 64.69 164 ALA A N 1
ATOM 1226 C CA . ALA A 1 164 ? -24.408 15.682 21.304 1.00 64.69 164 ALA A CA 1
ATOM 1227 C C . ALA A 1 164 ? -24.968 16.582 20.183 1.00 64.69 164 ALA A C 1
ATOM 1229 O O . ALA A 1 164 ? -25.771 16.134 19.361 1.00 64.69 164 ALA A O 1
ATOM 1230 N N . GLU A 1 165 ? -24.575 17.856 20.125 1.00 71.38 165 GLU A N 1
ATOM 1231 C CA . GLU A 1 165 ? -24.968 18.756 19.034 1.00 71.38 165 GLU A CA 1
ATOM 1232 C C . GLU A 1 165 ? -24.359 18.351 17.695 1.00 71.38 165 GLU A C 1
ATOM 1234 O O . GLU A 1 165 ? -25.033 18.428 16.662 1.00 71.38 165 GLU A O 1
ATOM 1239 N N . GLN A 1 166 ? -23.110 17.892 17.709 1.00 55.78 166 GLN A N 1
ATOM 1240 C CA . GLN A 1 166 ? -22.436 17.416 16.512 1.00 55.78 166 GLN A CA 1
ATOM 1241 C C . GLN A 1 166 ? -23.097 16.137 15.980 1.00 55.78 166 GLN A C 1
ATOM 1243 O O . GLN A 1 166 ? -23.460 16.086 14.804 1.00 55.78 166 GLN A O 1
ATOM 1248 N N . GLU A 1 167 ? -23.406 15.178 16.857 1.00 60.59 167 GLU A N 1
ATOM 1249 C CA . GLU A 1 167 ? -24.147 13.963 16.495 1.00 60.59 167 GLU A CA 1
ATOM 1250 C C . GLU A 1 167 ? -25.537 14.276 15.910 1.00 60.59 167 GLU A C 1
ATOM 1252 O O . GLU A 1 167 ? -25.989 13.621 14.966 1.00 60.59 167 GLU A O 1
ATOM 1257 N N . ARG A 1 168 ? -26.241 15.294 16.431 1.00 67.50 168 ARG A N 1
ATOM 1258 C CA . ARG A 1 168 ? -27.534 15.735 15.873 1.00 67.50 168 ARG A CA 1
ATOM 1259 C C . ARG A 1 168 ? -27.386 16.305 14.468 1.00 67.50 168 ARG A C 1
ATOM 1261 O O . ARG A 1 168 ? -28.203 15.984 13.605 1.00 67.50 168 ARG A O 1
ATOM 1268 N N . LYS A 1 169 ? -26.371 17.143 14.231 1.00 62.47 169 LYS A N 1
ATOM 1269 C CA . LYS A 1 169 ? -26.089 17.709 12.901 1.00 62.47 169 LYS A CA 1
ATOM 1270 C C . LYS A 1 169 ? -25.764 16.605 11.897 1.00 62.47 169 LYS A C 1
ATOM 1272 O O . LYS A 1 169 ? -26.266 16.640 10.776 1.00 62.47 169 LYS A O 1
ATOM 1277 N N . GLU A 1 170 ? -25.010 15.595 12.318 1.00 53.62 170 GLU A N 1
ATOM 1278 C CA . GLU A 1 170 ? -24.671 14.431 11.496 1.00 53.62 170 GLU A CA 1
ATOM 1279 C C . GLU A 1 170 ? -25.889 13.552 11.196 1.00 53.62 170 GLU A C 1
ATOM 1281 O O . GLU A 1 170 ? -26.134 13.231 10.033 1.00 53.62 170 GLU A O 1
ATOM 1286 N N . ARG A 1 171 ? -26.726 13.237 12.196 1.00 53.38 171 ARG A N 1
ATOM 1287 C CA . ARG A 1 171 ? -27.994 12.512 11.981 1.00 53.38 171 ARG A CA 1
ATOM 1288 C C . ARG A 1 171 ? -28.936 13.263 11.042 1.00 53.38 171 ARG A C 1
ATOM 1290 O O . ARG A 1 171 ? -29.558 12.651 10.176 1.00 53.38 171 ARG A O 1
ATOM 1297 N N . ALA A 1 172 ? -29.024 14.584 11.183 1.00 57.09 172 ALA A N 1
ATOM 1298 C CA . ALA A 1 172 ? -29.838 15.425 10.311 1.00 57.09 172 ALA A CA 1
ATOM 1299 C C . ALA A 1 172 ? -29.292 15.481 8.875 1.00 57.09 172 ALA A C 1
ATOM 1301 O O . ALA A 1 172 ? -30.077 15.517 7.931 1.00 57.09 172 ALA A O 1
ATOM 1302 N N . ALA A 1 173 ? -27.969 15.470 8.695 1.00 46.78 173 ALA A N 1
ATOM 1303 C CA . ALA A 1 173 ? -27.344 15.373 7.379 1.00 46.78 173 ALA A CA 1
ATOM 1304 C C . ALA A 1 173 ? -27.585 13.994 6.738 1.00 46.78 173 ALA A C 1
ATOM 1306 O O . ALA A 1 173 ? -27.893 13.923 5.550 1.00 46.78 173 ALA A O 1
ATOM 1307 N N . TYR A 1 174 ? -27.517 12.915 7.525 1.00 43.16 174 TYR A N 1
ATOM 1308 C CA . TYR A 1 174 ? -27.752 11.544 7.062 1.00 43.16 174 TYR A CA 1
ATOM 1309 C C . TYR A 1 174 ? -29.204 11.319 6.613 1.00 43.16 174 TYR A C 1
ATOM 1311 O O . TYR A 1 174 ? -29.439 10.738 5.559 1.00 43.16 174 TYR A O 1
ATOM 1319 N N . SER A 1 175 ? -30.176 11.864 7.350 1.00 45.41 175 SER A N 1
ATOM 1320 C CA . SER A 1 175 ? -31.609 11.797 7.014 1.00 45.41 175 SER A CA 1
ATOM 1321 C C . SER A 1 175 ? -32.011 12.579 5.754 1.00 45.41 175 SER A C 1
ATOM 1323 O O . SER A 1 175 ? -33.172 12.521 5.368 1.00 45.41 175 SER A O 1
ATOM 1325 N N . ARG A 1 176 ? -31.114 13.373 5.157 1.00 45.00 176 ARG A N 1
ATOM 1326 C CA . ARG A 1 176 ? -31.380 14.117 3.909 1.00 45.00 176 ARG A CA 1
ATOM 1327 C C . ARG A 1 176 ? -30.783 13.448 2.674 1.00 45.00 176 ARG A C 1
ATOM 1329 O O . ARG A 1 176 ? -31.046 13.894 1.563 1.00 45.00 176 ARG A O 1
ATOM 1336 N N . LEU A 1 177 ? -29.923 12.452 2.874 1.00 40.19 177 LEU A N 1
ATOM 1337 C CA . LEU A 1 177 ? -29.241 11.723 1.805 1.00 40.19 177 LEU A CA 1
ATOM 1338 C C . LEU A 1 177 ? -29.983 10.433 1.408 1.00 40.19 177 LEU A C 1
ATOM 1340 O O . LEU A 1 177 ? -29.598 9.806 0.425 1.00 40.19 177 LEU A O 1
ATOM 1344 N N . PHE A 1 178 ? -31.042 10.080 2.142 1.00 40.72 178 PHE A N 1
ATOM 1345 C CA . PHE A 1 178 ? -31.970 8.969 1.917 1.00 40.72 178 PHE A CA 1
ATOM 1346 C C . PHE A 1 178 ? -33.395 9.442 2.215 1.00 40.72 178 PHE A C 1
ATOM 1348 O O . PHE A 1 178 ? -34.337 8.819 1.681 1.00 40.72 178 PHE A O 1
#

Secondary structure (DSSP, 8-state):
-EEEEETTEEEEEEEPPPS-PPP-TT-EEEEEEEEEETTT--EEEEHHHHTS-EEEETTTTSS-HHHHHHHTT--TT-EEEEEE-GGGTTTTT-BTTTB-TT--EEEEEEEEEEE-S-TTSHHHHHHHHHHHHHHHHHHHHHHH-S---HHHHHHHHHHHHHHHHHHHHHHHHHTT--

Fold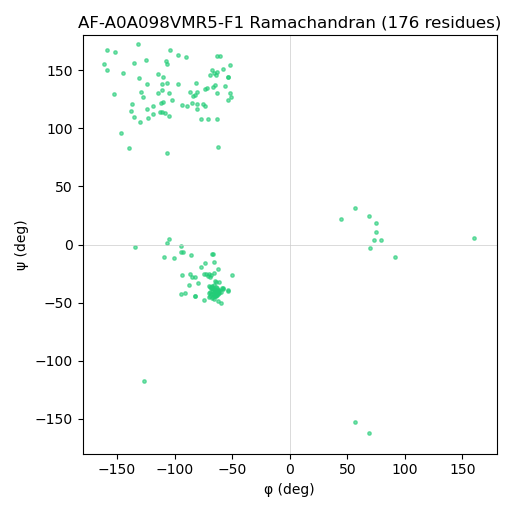seek 3Di:
DWDDQDVQKIKAFPDADPPDQQADQQWKWWKWKWKAFPVPRDTLDTPVVVVGTDIDGAPPPPAFQNCSRVSSPGDAQTWMKMWGFLNRHVAQPFDPPRTHGRTTMIMGITTNDIGHPDPDCVVVVVVVVVVVVVLVVLVVVCVVDVDDPVVSVVVSVVVVVVVVVVVVVVVVVVVVVD

pLDDT: mean 78.65, std 20.69, range [34.16, 98.62]

InterPro domains:
  IPR001179 FKBP-type peptidyl-prolyl cis-trans isomerase domain [PF00254] (21-108)
  IPR001179 FKBP-type peptidyl-prolyl cis-trans isomerase domain [PS50059] (26-115)
  IPR011990 Tetratricopeptide-like helical domain superfamily [G3DSA:1.25.40.10] (107-178)
  IPR046357 Peptidyl-prolyl cis-trans isomerase domain superfamily [G3DSA:3.10.50.40] (3-106)
  IPR050689 FKBP-type Peptidyl-prolyl cis-trans Isomerase [PTHR10516] (4-109)

Radius of gyration: 21.4 Å; Cα contacts (8 Å, |Δi|>4): 296; chains: 1; bounding box: 51×39×64 Å

Nearest PDB structures (foldseek):
  3o5f-assembly1_A  TM=9.708E-01  e=2.489E-14  Homo sapiens
  6rcy-assembly1_A  TM=9.598E-01  e=2.489E-14  Homo sapiens
  4w9p-assembly2_E  TM=9.621E-01  e=4.649E-14  Homo sapiens
  3ni6-assembly1_A  TM=9.681E-01  e=1.533E-13  Plasmodium vivax
  4qt2-assembly1_A  TM=9.767E-01  e=2.940E-12  Plasmodium falciparum 3D7

Mean predicted aligned error: 13.5 Å

Solvent-accessible surface area (backbone atoms only — not comparable to full-atom values): 9682 Å² total; per-residue (Å²): 94,78,42,81,77,48,96,54,27,36,37,34,53,77,37,85,42,72,99,57,74,46,51,51,79,59,20,37,37,32,32,39,36,38,35,23,37,65,90,79,62,51,71,66,46,50,28,65,84,70,72,47,65,46,73,50,48,35,68,69,73,81,56,42,59,33,51,44,57,50,54,43,74,38,31,53,62,16,27,31,35,39,40,21,29,18,90,24,48,51,24,79,70,26,50,80,92,69,35,56,50,59,43,38,34,36,32,48,34,32,30,74,42,64,44,73,79,61,97,84,56,61,83,61,44,63,58,44,52,56,48,48,52,52,48,52,50,51,52,51,52,43,74,75,35,93,79,61,58,69,69,57,56,52,51,51,50,53,52,53,48,55,52,54,53,50,54,50,54,50,53,56,54,54,67,71,78,109